Protein AF-A0A534PIS9-F1 (afdb_monomer)

Sequence (310 aa):
MPADLTETRSAALEFLHAKTVSADLPPTLAASVKKIASTLSSGERSALENAGPESHLADALAARISLDAATAEGVVLYGSKGMPTVDAAGVAALTQLADAAAARLQQEANAAIGKGQVEQLQMVTAASAALSRDLLAFKETADRLRGVGAAPRLGAGGLDPDVVLPGQQPRPRTPTQPGAPVVKAELRDFQGLEAKRSGGKTVFFLIVLALFIASLSYAFFFARPRSSELSPEAAGPNVVRIEVSGPQALITVKQAWADNPDVGRLVNLLRSNQIQSALVRLPTGGNVGILDVKTGKLVGRPRPPAAPAK

Nearest PDB structures (foldseek):
  8e0m-assembly4_L  TM=4.678E-01  e=1.994E-01  synthetic construct
  7eeb-assembly1_M  TM=7.014E-01  e=9.061E+00  Mus musculus
  3nvo-assembly1_A  TM=4.481E-01  e=2.628E+00  Salmonella enterica subsp. enterica serovar Typhimurium
  6h2d-assembly1_Q  TM=2.363E-01  e=1.151E+00  Aeromonas hydrophila subsp. hydrophila AL09-71

Foldseek 3Di:
DQDDLLLLLVQLLCCLPVVDGDPPDDPLLNVLSNVLSVPDDPLLSVCDVVVDSVALSSLLSSLLSSLSSLLVVLVVVVPDPDLDDQDPVVLVVSLVSLVVSLVRLVVQLVVCVVVVPVSSNVSSVVSNVSSVVSNVSSVVSSVVSVVSNPDDPDPDPPPDVPDDDPPDDPDDDDDDDPDDPPPDPVCPVVVVPPDPPDPVVVVVVVVVVVVVVVVVVCCVPPVDFDFDKDDCVQQDDFWDTWTDGDLEIETEGAPVCLVPPPLPSNLVVCVVVNHQKYWYAYPVRHTQAIQGSVVSDGPDGDDPPDDPDD

pLDDT: mean 71.68, std 16.22, range [37.44, 94.19]

Mean predicted aligned error: 21.15 Å

Solvent-accessible surface area (backbone atoms only — not comparable to full-atom values): 17973 Å² total; per-residue (Å²): 127,80,72,55,58,68,60,44,32,50,44,40,52,42,27,70,74,71,72,45,66,70,86,86,50,57,68,54,49,48,49,23,36,54,54,56,63,67,68,52,51,74,66,57,49,52,49,45,70,72,59,36,87,87,26,53,67,34,46,35,50,20,39,36,29,50,33,44,20,53,33,54,52,43,54,55,46,68,74,41,94,66,76,52,79,73,57,65,65,55,54,49,52,56,49,52,49,41,52,51,27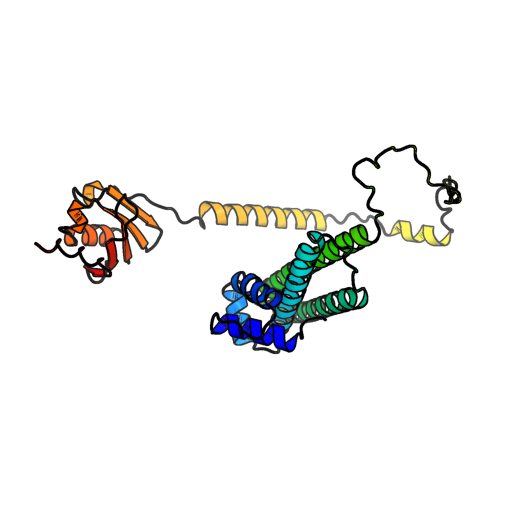,46,51,46,34,50,51,50,35,53,50,21,60,77,70,69,36,61,70,60,32,52,49,39,50,50,52,46,55,50,41,52,50,37,51,50,54,28,51,53,45,52,50,52,40,44,51,59,54,69,49,80,82,64,57,100,81,64,84,57,97,81,74,76,69,92,83,70,77,81,76,79,80,76,76,82,81,86,72,78,82,82,73,56,80,82,61,61,73,63,64,76,72,69,76,81,79,61,69,64,61,59,55,52,51,51,52,53,50,51,51,49,54,52,51,53,51,47,48,64,74,68,65,54,84,73,69,47,74,50,74,30,78,80,47,39,101,43,40,72,38,35,44,33,54,79,54,35,30,44,35,31,31,40,71,72,31,76,78,57,67,71,53,68,54,39,34,53,56,37,52,78,67,67,32,52,35,32,43,35,26,34,85,87,71,49,71,51,26,40,35,34,45,84,78,68,45,74,44,68,61,68,75,78,79,79,75,82,84,129

Radius of gyration: 31.14 Å; Cα contacts (8 Å, |Δi|>4): 312; chains: 1; bounding box: 59×107×56 Å

Structure (mmCIF, N/CA/C/O backbone):
data_AF-A0A534PIS9-F1
#
_entry.id   AF-A0A534PIS9-F1
#
loop_
_atom_site.group_PDB
_atom_site.id
_atom_site.type_symbol
_atom_site.label_atom_id
_atom_site.label_alt_id
_atom_site.label_comp_id
_atom_site.label_asym_id
_atom_site.label_entity_id
_atom_site.label_seq_id
_atom_site.pdbx_PDB_ins_code
_atom_site.Cartn_x
_atom_site.Cartn_y
_atom_site.Cartn_z
_atom_site.occupancy
_atom_site.B_iso_or_equiv
_atom_site.auth_seq_id
_atom_site.auth_comp_id
_atom_site.auth_asym_id
_atom_site.auth_atom_id
_atom_site.pdbx_PDB_model_num
ATOM 1 N N . MET A 1 1 ? 0.557 7.360 -19.437 1.00 39.12 1 MET A N 1
ATOM 2 C CA . MET A 1 1 ? -0.690 8.047 -19.037 1.00 39.12 1 MET A CA 1
ATOM 3 C C . MET A 1 1 ? -1.008 7.635 -17.613 1.00 39.12 1 MET A C 1
ATOM 5 O O . MET A 1 1 ? -0.756 6.474 -17.310 1.00 39.12 1 MET A O 1
ATOM 9 N N . PRO A 1 2 ? -1.481 8.540 -16.739 1.00 52.41 2 PRO A N 1
ATOM 10 C CA . PRO A 1 2 ? -1.947 8.133 -15.417 1.00 52.41 2 PRO A CA 1
ATOM 11 C C . PRO A 1 2 ? -3.071 7.106 -15.597 1.00 52.41 2 PRO A C 1
ATOM 13 O O . PRO A 1 2 ? -3.943 7.308 -16.441 1.00 52.41 2 PRO A O 1
ATOM 16 N N . ALA A 1 3 ? -3.007 5.994 -14.863 1.00 59.28 3 ALA A N 1
ATOM 17 C CA . ALA A 1 3 ? -4.094 5.023 -14.840 1.00 59.28 3 ALA A CA 1
ATOM 18 C C . ALA A 1 3 ? -5.387 5.735 -14.422 1.00 59.28 3 ALA A C 1
ATOM 20 O O . ALA A 1 3 ? -5.351 6.598 -13.537 1.00 59.28 3 ALA A O 1
ATOM 21 N N . ASP A 1 4 ? -6.508 5.397 -15.065 1.00 72.88 4 ASP A N 1
ATOM 22 C CA . ASP A 1 4 ? -7.804 5.923 -14.653 1.00 72.88 4 ASP A CA 1
ATOM 23 C C . ASP A 1 4 ? -8.029 5.534 -13.185 1.00 72.88 4 ASP A C 1
ATOM 25 O O . ASP A 1 4 ? -7.913 4.366 -12.794 1.00 72.88 4 ASP A O 1
ATOM 29 N N . LEU A 1 5 ? -8.299 6.539 -12.352 1.00 72.62 5 LEU A N 1
ATOM 30 C CA . LEU A 1 5 ? -8.592 6.355 -10.934 1.00 72.62 5 LEU A CA 1
ATOM 31 C C . LEU A 1 5 ? -9.756 5.393 -10.751 1.00 72.62 5 LEU A C 1
ATOM 33 O O . LEU A 1 5 ? -9.725 4.577 -9.836 1.00 72.62 5 LEU A O 1
ATOM 37 N N . THR A 1 6 ? -10.747 5.477 -11.634 1.00 78.81 6 THR A N 1
ATOM 38 C CA . THR A 1 6 ? -11.946 4.643 -11.606 1.00 78.81 6 THR A CA 1
ATOM 39 C C . THR A 1 6 ? -11.584 3.182 -11.844 1.00 78.81 6 THR A C 1
ATOM 41 O O . THR A 1 6 ? -11.973 2.319 -11.061 1.00 78.81 6 THR A O 1
ATOM 44 N N . GLU A 1 7 ? -10.760 2.917 -12.860 1.00 82.38 7 GLU A N 1
ATOM 45 C CA . GLU A 1 7 ? -10.285 1.576 -13.216 1.00 82.38 7 GLU A CA 1
ATOM 46 C C . GLU A 1 7 ? -9.369 0.987 -12.134 1.00 82.38 7 GLU A C 1
ATOM 48 O O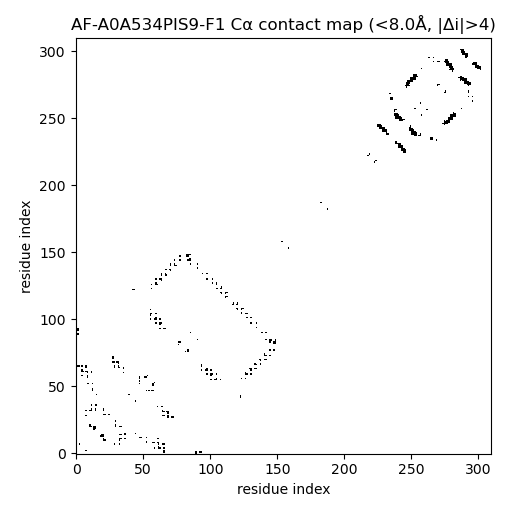 . GLU A 1 7 ? -9.501 -0.170 -11.729 1.00 82.38 7 GLU A O 1
ATOM 53 N N . THR A 1 8 ? -8.467 1.811 -11.596 1.00 84.06 8 THR A N 1
ATOM 54 C CA . THR A 1 8 ? -7.561 1.417 -10.509 1.00 84.06 8 THR A CA 1
ATOM 55 C C . THR A 1 8 ? -8.344 1.067 -9.250 1.00 84.06 8 THR A C 1
ATOM 57 O O . THR A 1 8 ? -8.048 0.086 -8.563 1.00 84.06 8 THR A O 1
ATOM 60 N N . ARG A 1 9 ? -9.377 1.859 -8.957 1.00 86.75 9 ARG A N 1
ATOM 61 C CA . ARG A 1 9 ? -10.261 1.648 -7.820 1.00 86.75 9 ARG A CA 1
ATOM 62 C C . ARG A 1 9 ? -11.081 0.373 -7.980 1.00 86.75 9 ARG A C 1
ATOM 64 O O . ARG A 1 9 ? -11.107 -0.440 -7.055 1.00 86.75 9 ARG A O 1
ATOM 71 N N . SER A 1 10 ? -11.709 0.166 -9.138 1.00 85.88 10 SER A N 1
ATOM 72 C CA . SER A 1 10 ? -12.487 -1.045 -9.406 1.00 85.88 10 SER A CA 1
ATOM 73 C C . SER A 1 10 ? -11.618 -2.295 -9.327 1.00 85.88 10 SER A C 1
ATOM 75 O O . SER A 1 10 ? -12.007 -3.256 -8.669 1.00 85.88 10 SER A O 1
ATOM 77 N N . ALA A 1 11 ? -10.407 -2.255 -9.889 1.00 86.62 11 ALA A N 1
ATOM 78 C CA . ALA A 1 11 ? -9.461 -3.365 -9.826 1.00 86.62 11 ALA A CA 1
ATOM 79 C C . ALA A 1 11 ? -9.029 -3.686 -8.386 1.00 86.62 11 ALA A C 1
ATOM 81 O O . ALA A 1 11 ? -8.906 -4.853 -8.009 1.00 86.62 11 ALA A O 1
ATOM 82 N N . ALA A 1 12 ? -8.812 -2.658 -7.560 1.00 87.62 12 ALA A N 1
ATOM 83 C CA . ALA A 1 12 ? -8.448 -2.834 -6.159 1.00 87.62 12 ALA A CA 1
ATOM 84 C C . ALA A 1 12 ? -9.569 -3.496 -5.349 1.00 87.62 12 ALA A C 1
ATOM 86 O O . ALA A 1 12 ? -9.308 -4.419 -4.577 1.00 87.62 12 ALA A O 1
ATOM 87 N N . LEU A 1 13 ? -10.812 -3.051 -5.541 1.00 87.38 13 LEU A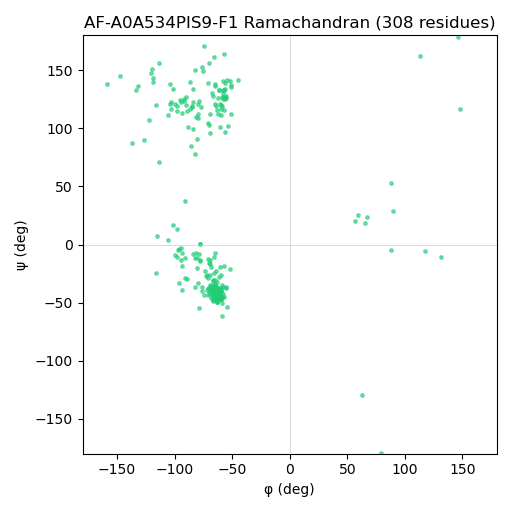 N 1
ATOM 88 C CA . LEU A 1 13 ? -11.975 -3.605 -4.849 1.00 87.38 13 LEU A CA 1
ATOM 89 C C . LEU A 1 13 ? -12.294 -5.023 -5.328 1.00 87.38 13 LEU A C 1
ATOM 91 O O . LEU A 1 13 ? -12.513 -5.909 -4.503 1.00 87.38 13 LEU A O 1
ATOM 95 N N . GLU A 1 14 ? -12.230 -5.274 -6.636 1.00 88.25 14 GLU A N 1
ATOM 96 C CA . GLU A 1 14 ? -12.370 -6.621 -7.193 1.00 88.25 14 GLU A CA 1
ATOM 97 C C . GLU A 1 14 ? -11.331 -7.572 -6.586 1.00 88.25 14 GLU A C 1
ATOM 99 O O . GLU A 1 14 ? -11.676 -8.657 -6.116 1.00 88.25 14 GLU A O 1
ATOM 104 N N . PHE A 1 15 ? -10.071 -7.140 -6.482 1.00 89.50 15 PHE A N 1
ATOM 105 C CA . PHE A 1 15 ? -9.031 -7.941 -5.846 1.00 89.50 15 PHE A CA 1
ATOM 106 C C . PHE A 1 15 ? -9.281 -8.166 -4.352 1.00 89.50 15 PHE A C 1
ATOM 108 O O . PHE A 1 15 ? -8.980 -9.241 -3.825 1.00 89.50 15 PHE A O 1
ATOM 115 N N . LEU A 1 16 ? -9.840 -7.191 -3.636 1.00 87.50 16 LEU A N 1
ATOM 116 C CA . LEU A 1 16 ? -10.195 -7.380 -2.232 1.00 87.50 16 LEU A CA 1
ATOM 117 C C . LEU A 1 16 ? -11.260 -8.467 -2.060 1.00 87.50 16 LEU A C 1
ATOM 119 O O . LEU A 1 16 ? -11.057 -9.340 -1.210 1.00 87.50 16 LEU A O 1
ATOM 123 N N . HIS A 1 17 ? -12.279 -8.490 -2.919 1.00 85.62 17 HIS A N 1
ATOM 124 C CA . HIS A 1 17 ? -13.373 -9.460 -2.868 1.00 85.62 17 HIS A CA 1
ATOM 125 C C . HIS A 1 17 ? -13.010 -10.836 -3.442 1.00 85.62 17 HIS A C 1
ATOM 127 O O . HIS A 1 17 ? -13.154 -11.853 -2.766 1.00 85.62 17 HIS A O 1
ATOM 133 N N . ALA A 1 18 ? -12.533 -10.882 -4.684 1.00 86.75 18 ALA A N 1
ATOM 134 C CA . ALA A 1 18 ? -12.358 -12.114 -5.450 1.00 86.75 18 ALA A CA 1
ATOM 135 C C . ALA A 1 18 ? -10.914 -12.636 -5.451 1.00 86.75 18 ALA A C 1
ATOM 137 O O . ALA A 1 18 ? -10.661 -13.749 -5.910 1.00 86.75 18 ALA A O 1
ATOM 138 N N . LYS A 1 19 ? -9.949 -11.857 -4.934 1.00 87.38 19 LYS A N 1
ATOM 139 C CA . LYS A 1 19 ? -8.500 -12.146 -5.021 1.00 87.38 19 LYS A CA 1
ATOM 140 C C . LYS A 1 19 ? -7.998 -12.306 -6.461 1.00 87.38 19 LYS A C 1
ATOM 142 O O . LYS A 1 19 ? -6.913 -12.844 -6.688 1.00 87.38 19 LYS A O 1
ATOM 147 N N . THR A 1 20 ? -8.753 -11.783 -7.420 1.00 85.12 20 THR A N 1
ATOM 148 C CA . THR A 1 20 ? -8.446 -11.761 -8.850 1.00 85.12 20 THR A CA 1
ATOM 149 C C . THR A 1 20 ? -8.216 -10.333 -9.324 1.00 85.12 20 THR A C 1
ATOM 151 O O . THR A 1 20 ? -8.640 -9.375 -8.688 1.00 85.12 20 THR A O 1
ATOM 154 N N . VAL A 1 21 ? -7.480 -10.193 -10.422 1.00 83.50 21 VAL A N 1
ATOM 155 C CA . VAL A 1 21 ? -7.269 -8.923 -11.123 1.00 83.50 21 VAL A CA 1
ATOM 156 C C . VAL A 1 21 ? -7.538 -9.205 -12.597 1.00 83.50 21 VAL A C 1
ATOM 158 O O . VAL A 1 21 ? -7.086 -10.251 -13.076 1.00 83.50 21 VAL A O 1
ATOM 161 N N . SER A 1 22 ? -8.261 -8.319 -13.289 1.00 82.38 22 SER A N 1
ATOM 162 C CA . SER A 1 22 ? -8.552 -8.477 -14.720 1.00 82.38 22 SER A CA 1
ATOM 163 C C . SER A 1 22 ? -7.277 -8.719 -15.537 1.00 82.38 22 SER A C 1
ATOM 165 O O . SER A 1 22 ? -6.231 -8.120 -15.276 1.00 82.38 22 SER A O 1
ATOM 167 N N . ALA A 1 23 ? -7.372 -9.604 -16.532 1.00 79.38 23 ALA A N 1
ATOM 168 C CA . ALA A 1 23 ? -6.277 -9.903 -17.453 1.00 79.38 23 ALA A CA 1
ATOM 169 C C . ALA A 1 23 ? -5.951 -8.725 -18.389 1.00 79.38 23 ALA A C 1
ATOM 171 O O . ALA A 1 23 ? -4.843 -8.667 -18.917 1.00 79.38 23 ALA A O 1
ATOM 172 N N . ASP A 1 24 ? -6.890 -7.790 -18.551 1.00 82.50 24 ASP A N 1
ATOM 173 C CA . ASP A 1 24 ? -6.744 -6.619 -19.419 1.00 82.50 24 ASP A CA 1
ATOM 174 C C . ASP A 1 24 ? -5.963 -5.473 -18.748 1.00 82.50 24 ASP A C 1
ATOM 176 O O . ASP A 1 24 ? -5.543 -4.529 -19.416 1.00 82.50 24 ASP A O 1
ATOM 180 N N . LEU A 1 25 ? -5.724 -5.555 -17.431 1.00 82.69 25 LEU A N 1
ATOM 181 C CA . LEU A 1 25 ? -4.962 -4.546 -16.696 1.00 82.69 25 LEU A CA 1
ATOM 182 C C . LEU A 1 25 ? -3.468 -4.599 -17.053 1.00 82.69 25 LEU A C 1
ATOM 184 O O . LEU A 1 25 ? -2.879 -5.686 -17.094 1.00 82.69 25 LEU A O 1
ATOM 188 N N . PRO A 1 26 ? -2.803 -3.436 -17.207 1.00 84.56 26 PRO A N 1
ATOM 189 C CA . PRO A 1 26 ? -1.358 -3.378 -17.379 1.00 84.56 26 PRO A CA 1
ATOM 190 C C . PRO A 1 26 ? -0.618 -4.179 -16.288 1.00 84.56 26 PRO A C 1
ATOM 192 O O . PRO A 1 26 ? -0.966 -4.064 -15.109 1.00 84.56 26 PRO A O 1
ATOM 195 N N . PRO A 1 27 ? 0.428 -4.962 -16.623 1.00 84.50 27 PRO A N 1
ATOM 196 C CA . PRO A 1 27 ? 1.090 -5.854 -15.665 1.00 84.50 27 PRO A CA 1
ATOM 197 C C . PRO A 1 27 ? 1.654 -5.148 -14.425 1.00 84.50 27 PRO A C 1
ATOM 199 O O . PRO A 1 27 ? 1.606 -5.697 -13.323 1.00 84.50 27 PRO A O 1
ATOM 202 N N . THR A 1 28 ? 2.176 -3.931 -14.597 1.00 84.56 28 THR A N 1
ATOM 203 C CA . THR A 1 28 ? 2.697 -3.073 -13.521 1.00 84.56 28 THR A CA 1
ATOM 204 C C . THR A 1 28 ? 1.580 -2.661 -12.572 1.00 84.56 28 THR A C 1
ATOM 206 O O . THR A 1 28 ? 1.696 -2.855 -11.363 1.00 84.56 28 THR A O 1
ATOM 209 N N . LEU A 1 29 ? 0.451 -2.211 -13.121 1.00 86.69 29 LEU A N 1
ATOM 210 C CA . LEU A 1 29 ? -0.738 -1.856 -12.356 1.00 86.69 29 LEU A CA 1
ATOM 211 C C . LEU A 1 29 ? -1.325 -3.069 -11.621 1.00 86.69 29 LEU A C 1
ATOM 213 O O . LEU A 1 29 ? -1.592 -2.993 -10.424 1.00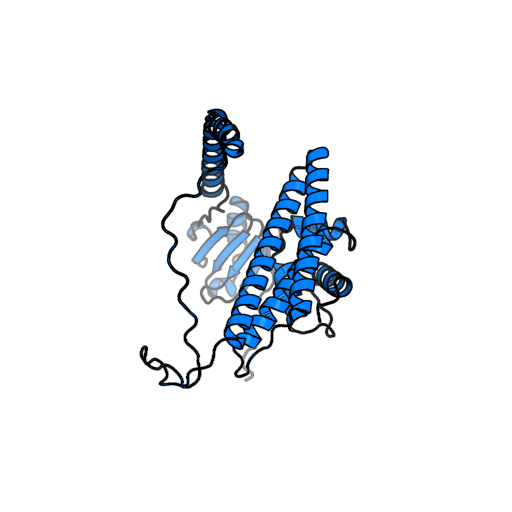 86.69 29 LEU A O 1
ATOM 217 N N . ALA A 1 30 ? -1.444 -4.219 -12.288 1.00 88.81 30 ALA A N 1
ATOM 218 C CA . ALA A 1 30 ? -1.933 -5.452 -11.676 1.00 88.81 30 ALA A CA 1
ATOM 219 C C . ALA A 1 30 ? -1.030 -5.942 -10.526 1.00 88.81 30 ALA A C 1
ATOM 221 O O . ALA A 1 30 ? -1.525 -6.433 -9.506 1.00 88.81 30 ALA A O 1
ATOM 222 N N . ALA A 1 31 ? 0.293 -5.804 -10.662 1.00 89.81 31 ALA A N 1
ATOM 223 C CA . ALA A 1 31 ? 1.241 -6.116 -9.595 1.00 89.81 31 ALA A CA 1
ATOM 224 C C . ALA A 1 31 ? 1.097 -5.154 -8.405 1.00 89.81 31 ALA A C 1
ATOM 226 O O . ALA A 1 31 ? 1.066 -5.608 -7.258 1.00 89.81 31 ALA A O 1
ATOM 227 N N . SER A 1 32 ? 0.942 -3.854 -8.665 1.00 90.44 32 SER A N 1
ATOM 228 C CA . SER A 1 32 ? 0.735 -2.833 -7.633 1.00 90.44 32 SER A CA 1
ATOM 229 C C . SER A 1 32 ? -0.596 -2.996 -6.900 1.00 90.44 32 SER A C 1
ATOM 231 O O . SER A 1 32 ? -0.616 -2.912 -5.672 1.00 90.44 32 SER A O 1
ATOM 233 N N . VAL A 1 33 ? -1.683 -3.341 -7.601 1.00 91.75 33 VAL A N 1
ATOM 234 C CA . VAL A 1 33 ? -2.973 -3.705 -6.984 1.00 91.75 33 VAL A CA 1
ATOM 235 C C . VAL A 1 33 ? -2.770 -4.834 -5.975 1.00 91.75 33 VAL A C 1
ATOM 237 O O . VAL A 1 33 ? -3.106 -4.684 -4.799 1.00 91.75 33 VAL A O 1
ATOM 240 N N . LYS A 1 34 ? -2.150 -5.944 -6.401 1.00 92.44 34 LYS A N 1
ATOM 241 C CA . LYS A 1 34 ? -1.889 -7.101 -5.529 1.00 92.44 34 LYS A CA 1
ATOM 242 C C . LYS A 1 34 ? -1.022 -6.715 -4.336 1.00 92.44 34 LYS A C 1
ATOM 244 O O . LYS A 1 34 ? -1.350 -7.061 -3.201 1.00 92.44 34 LYS A O 1
ATOM 249 N N . LYS A 1 35 ? 0.065 -5.981 -4.582 1.00 93.94 35 LYS A N 1
ATOM 250 C CA . LYS A 1 35 ? 1.003 -5.527 -3.554 1.00 93.94 35 LYS A CA 1
ATOM 251 C C . LYS A 1 35 ? 0.287 -4.678 -2.509 1.00 93.94 35 LYS A C 1
ATOM 253 O O . LYS A 1 35 ? 0.223 -5.085 -1.353 1.00 93.94 35 LYS A O 1
ATOM 258 N N . ILE A 1 36 ? -0.302 -3.551 -2.897 1.00 92.44 36 ILE A N 1
ATOM 259 C CA . ILE A 1 36 ? -0.886 -2.596 -1.952 1.00 92.44 36 ILE A CA 1
ATOM 260 C C . ILE A 1 36 ? -2.093 -3.203 -1.230 1.00 92.44 36 ILE A C 1
ATOM 262 O O . ILE A 1 36 ? -2.140 -3.169 0.002 1.00 92.44 36 ILE A O 1
ATOM 266 N N . ALA A 1 37 ? -3.019 -3.845 -1.947 1.00 89.75 37 ALA A N 1
ATOM 267 C CA . ALA A 1 37 ? -4.218 -4.415 -1.334 1.00 89.75 37 ALA A CA 1
ATOM 268 C C . ALA A 1 37 ? -3.907 -5.588 -0.380 1.00 89.75 37 ALA A C 1
ATOM 270 O O . ALA A 1 37 ? -4.594 -5.778 0.630 1.00 89.75 37 ALA A O 1
ATOM 271 N N . SER A 1 38 ? -2.841 -6.358 -0.641 1.00 87.50 38 SER A N 1
ATOM 272 C CA . SER A 1 38 ? -2.397 -7.422 0.273 1.00 87.50 38 SER A CA 1
ATOM 273 C C . SER A 1 38 ? -1.818 -6.892 1.590 1.00 87.50 38 SER A C 1
ATOM 275 O O . SER A 1 38 ? -1.931 -7.573 2.608 1.00 87.50 38 SER A O 1
ATOM 277 N N . THR A 1 39 ? -1.282 -5.665 1.607 1.00 88.56 39 THR A N 1
ATOM 278 C CA . THR A 1 39 ? -0.733 -5.032 2.823 1.00 88.56 39 THR A CA 1
ATOM 279 C C . THR A 1 39 ? -1.765 -4.345 3.711 1.00 88.56 39 THR A C 1
ATOM 281 O O . THR A 1 39 ? -1.427 -3.952 4.824 1.00 88.56 39 THR A O 1
ATOM 284 N N . LEU A 1 40 ? -3.016 -4.224 3.256 1.00 87.88 40 LEU A N 1
ATOM 285 C CA . LEU A 1 40 ? -4.088 -3.647 4.065 1.00 87.88 40 LEU A CA 1
ATOM 286 C C . LEU A 1 40 ? -4.388 -4.518 5.291 1.00 87.88 40 LEU A C 1
ATOM 288 O O . LEU A 1 40 ? -4.470 -5.747 5.198 1.00 87.88 40 LEU A O 1
ATOM 292 N N . SER A 1 41 ? -4.592 -3.870 6.432 1.00 86.75 41 SER A N 1
ATOM 293 C CA . SER A 1 41 ? -5.081 -4.500 7.656 1.00 86.75 41 SER A CA 1
ATOM 294 C C . SER A 1 41 ? -6.523 -4.999 7.491 1.00 86.75 41 SER A C 1
ATOM 296 O O . SER A 1 41 ? -7.258 -4.569 6.601 1.00 86.75 41 SER A O 1
ATOM 298 N N . SER A 1 42 ? -6.967 -5.912 8.362 1.00 84.94 42 SER A N 1
ATOM 299 C CA . SER A 1 42 ? -8.360 -6.389 8.358 1.00 84.94 42 SER A CA 1
ATOM 300 C C . SER A 1 42 ? -9.371 -5.256 8.570 1.00 84.94 42 SER A C 1
ATOM 302 O O . SER A 1 42 ? -10.440 -5.284 7.965 1.00 84.94 42 SER A O 1
ATOM 304 N N . GLY A 1 43 ? -9.017 -4.250 9.378 1.00 82.31 43 GLY A N 1
ATOM 305 C CA . GLY A 1 43 ? -9.841 -3.064 9.616 1.00 82.31 43 GLY A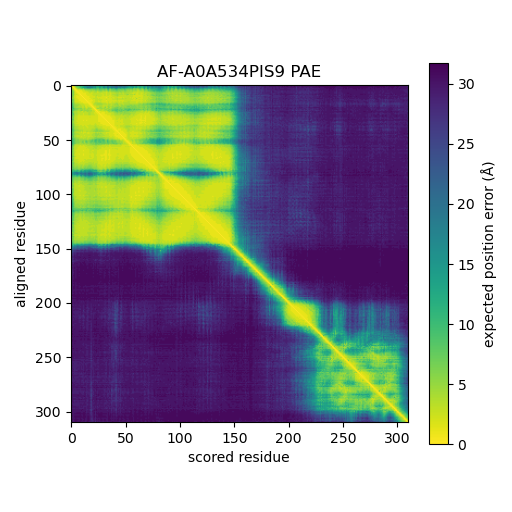 CA 1
ATOM 306 C C . GLY A 1 43 ? -10.000 -2.198 8.367 1.00 82.31 43 GLY A C 1
ATOM 307 O O . GLY A 1 43 ? -11.121 -1.862 8.005 1.00 82.31 43 GLY A O 1
ATOM 308 N N . GLU A 1 44 ? -8.906 -1.913 7.655 1.00 85.81 44 GLU A N 1
ATOM 309 C CA . GLU A 1 44 ? -8.952 -1.142 6.402 1.00 85.81 44 GLU A CA 1
ATOM 310 C C . GLU A 1 44 ? -9.746 -1.870 5.313 1.00 85.81 44 GLU A C 1
ATOM 312 O O . GLU A 1 44 ? -10.520 -1.244 4.594 1.00 85.81 44 GLU A O 1
ATOM 317 N N . ARG A 1 45 ? -9.601 -3.198 5.211 1.00 87.19 45 ARG A N 1
ATOM 318 C CA . ARG A 1 45 ? -10.379 -4.001 4.254 1.00 87.19 45 ARG A CA 1
ATOM 319 C C . ARG A 1 45 ? -11.872 -3.941 4.556 1.00 87.19 45 ARG A C 1
ATOM 321 O O . ARG A 1 45 ? -12.647 -3.617 3.668 1.00 87.19 45 ARG A O 1
ATOM 328 N N . SER A 1 46 ? -12.255 -4.178 5.810 1.00 85.12 46 SER A N 1
ATOM 329 C CA . SER A 1 46 ? -13.656 -4.089 6.236 1.00 85.12 46 SER A CA 1
ATOM 330 C C . SER A 1 46 ? -14.226 -2.684 6.011 1.00 85.12 46 SER A C 1
ATOM 332 O O . SER A 1 46 ? -15.354 -2.530 5.552 1.00 85.12 46 SER A O 1
ATOM 334 N N . ALA A 1 47 ? -13.445 -1.633 6.271 1.00 84.50 47 ALA A N 1
ATOM 335 C CA . ALA A 1 47 ? -13.877 -0.263 6.021 1.00 84.50 47 ALA A CA 1
ATOM 336 C C . ALA A 1 47 ? -14.104 0.027 4.530 1.00 84.50 47 ALA A C 1
ATOM 338 O O . ALA A 1 47 ? -15.090 0.674 4.19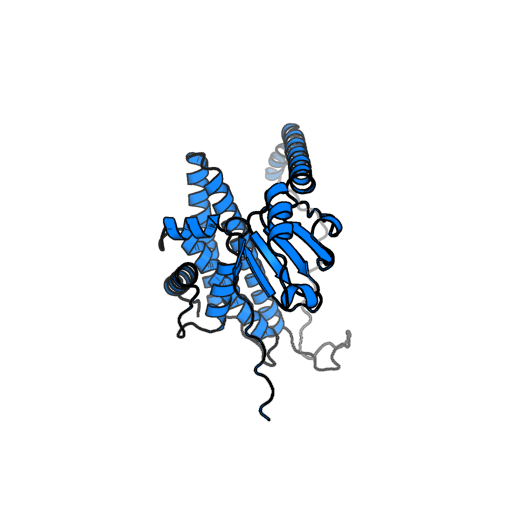1 1.00 84.50 47 ALA A O 1
ATOM 339 N N . LEU A 1 48 ? -13.243 -0.477 3.641 1.00 87.62 48 LEU A N 1
ATOM 340 C CA . LEU A 1 48 ? -13.412 -0.341 2.188 1.00 87.62 48 LEU A CA 1
ATOM 341 C C . LEU A 1 48 ? -14.634 -1.101 1.671 1.00 87.62 48 LEU A C 1
ATOM 343 O O . LEU A 1 48 ? -15.382 -0.569 0.856 1.00 87.62 48 LEU A O 1
ATOM 347 N N . GLU A 1 49 ? -14.857 -2.317 2.171 1.00 84.19 49 GLU A N 1
ATOM 348 C CA . GLU A 1 49 ? -16.018 -3.135 1.807 1.00 84.19 49 GLU A CA 1
ATOM 349 C C . GLU A 1 49 ? -17.335 -2.482 2.264 1.00 84.19 49 GLU A C 1
ATOM 351 O O . GLU A 1 49 ? -18.316 -2.492 1.524 1.00 84.19 49 GLU A O 1
ATOM 356 N N . ASN A 1 50 ? -17.349 -1.859 3.449 1.00 83.00 50 ASN A N 1
ATOM 357 C CA . ASN A 1 50 ? -18.544 -1.227 4.017 1.00 83.00 50 ASN A CA 1
ATOM 358 C C . ASN A 1 50 ? -18.818 0.186 3.478 1.00 83.00 50 ASN A C 1
ATOM 360 O O . ASN A 1 50 ? -19.976 0.571 3.334 1.00 83.00 50 ASN A O 1
ATOM 364 N N . ALA A 1 51 ? -17.777 0.982 3.219 1.00 79.81 51 ALA A N 1
ATOM 365 C CA . ALA A 1 51 ? -17.921 2.358 2.736 1.00 79.81 51 ALA A CA 1
ATOM 366 C C . ALA A 1 51 ? -18.189 2.428 1.223 1.00 79.81 51 ALA A C 1
ATOM 368 O O . ALA A 1 51 ? -18.714 3.428 0.732 1.00 79.81 51 ALA A O 1
ATOM 369 N N . GLY A 1 52 ? -17.855 1.362 0.493 1.00 74.75 52 GLY A N 1
ATOM 370 C CA . GLY A 1 52 ? -18.109 1.239 -0.933 1.00 74.75 52 GLY A CA 1
ATOM 371 C C . GLY A 1 52 ? -17.110 1.995 -1.822 1.00 74.75 52 GLY A C 1
ATOM 372 O O . GLY A 1 52 ? -16.167 2.641 -1.341 1.00 74.75 52 GLY A O 1
ATOM 373 N N . PRO A 1 53 ? -17.313 1.911 -3.151 1.00 75.56 53 PRO A N 1
ATOM 374 C CA . PRO A 1 53 ? -16.367 2.396 -4.148 1.00 75.56 53 PRO A CA 1
ATOM 375 C C . PRO A 1 53 ? -16.258 3.915 -4.223 1.00 75.56 53 PRO A C 1
ATOM 377 O O . PRO A 1 53 ? -15.286 4.397 -4.766 1.00 75.56 53 PRO A O 1
ATOM 380 N N . GLU A 1 54 ? -17.181 4.700 -3.678 1.00 79.44 54 GLU A N 1
ATOM 381 C CA . GLU A 1 54 ? -17.077 6.171 -3.729 1.00 79.44 54 GLU A CA 1
ATOM 382 C C . GLU A 1 54 ? -16.493 6.779 -2.443 1.00 79.44 54 GLU A C 1
ATOM 384 O O . GLU A 1 54 ? -16.571 7.985 -2.221 1.00 79.44 54 GLU A O 1
ATOM 389 N N . SER A 1 55 ? -15.912 5.952 -1.566 1.00 86.00 55 SER A N 1
ATOM 390 C CA . SER A 1 55 ? -15.319 6.419 -0.310 1.00 86.00 55 SER A CA 1
ATOM 391 C C . SER A 1 55 ? -13.969 7.118 -0.516 1.00 86.00 55 SER A C 1
ATOM 393 O O . SER A 1 55 ? -13.179 6.742 -1.387 1.00 86.00 55 SER A O 1
ATOM 395 N N . HIS A 1 56 ? -13.638 8.092 0.344 1.00 88.50 56 HIS A N 1
ATOM 396 C CA . HIS A 1 56 ? -12.331 8.761 0.268 1.00 88.50 56 HIS A CA 1
ATOM 397 C C . HIS A 1 56 ? -11.177 7.798 0.592 1.00 88.50 56 HIS A C 1
ATOM 399 O O . HIS A 1 56 ? -10.052 7.990 0.130 1.00 88.50 56 HIS A O 1
ATOM 405 N N . LEU A 1 57 ? -11.453 6.727 1.345 1.00 87.88 57 LEU A N 1
ATOM 406 C CA . LEU A 1 57 ? -10.493 5.651 1.572 1.00 87.88 57 LEU A CA 1
ATOM 407 C C . LEU A 1 57 ? -10.200 4.865 0.285 1.00 87.88 57 LEU A C 1
ATOM 409 O O . LEU A 1 57 ? -9.047 4.508 0.038 1.00 87.88 57 LEU A O 1
ATOM 413 N N . ALA A 1 58 ? -11.216 4.623 -0.551 1.00 88.81 58 ALA A N 1
ATOM 414 C CA . ALA A 1 58 ? -11.044 3.976 -1.849 1.00 88.81 58 ALA A CA 1
ATOM 415 C C . ALA A 1 58 ? -10.286 4.881 -2.836 1.00 88.81 58 ALA A C 1
ATOM 417 O O . ALA A 1 58 ? -9.426 4.393 -3.571 1.00 88.81 58 ALA A O 1
ATOM 418 N N . ASP A 1 59 ? -10.517 6.197 -2.793 1.00 89.12 59 ASP A N 1
ATOM 419 C CA . ASP A 1 59 ? -9.718 7.183 -3.536 1.00 89.12 59 ASP A CA 1
ATOM 420 C C . ASP A 1 59 ? -8.246 7.168 -3.124 1.00 89.12 59 ASP A C 1
ATOM 422 O O . ASP A 1 59 ? -7.352 7.138 -3.972 1.00 89.12 59 ASP A O 1
ATOM 426 N N . ALA A 1 60 ? -7.983 7.161 -1.817 1.00 91.69 60 ALA A N 1
ATOM 427 C CA . ALA A 1 60 ? -6.627 7.088 -1.294 1.00 91.69 60 ALA A CA 1
ATOM 428 C C . ALA A 1 60 ? -5.939 5.770 -1.666 1.00 91.69 60 ALA A C 1
ATOM 430 O O . ALA A 1 60 ? -4.752 5.766 -1.995 1.00 91.69 60 ALA A O 1
ATOM 431 N N . LEU A 1 61 ? -6.670 4.653 -1.657 1.00 92.56 61 LEU A N 1
ATOM 432 C CA . LEU A 1 61 ? -6.154 3.363 -2.106 1.00 92.56 61 LEU A CA 1
ATOM 433 C C . LEU A 1 61 ? -5.790 3.387 -3.596 1.00 92.56 61 LEU A C 1
ATOM 435 O O . LEU A 1 61 ? -4.689 2.969 -3.955 1.00 92.56 61 LEU A O 1
ATOM 439 N N . ALA A 1 62 ? -6.678 3.904 -4.447 1.00 91.44 62 ALA A N 1
ATOM 440 C CA . ALA A 1 62 ? -6.422 4.029 -5.878 1.00 91.44 62 ALA A CA 1
ATOM 441 C C . ALA A 1 62 ? -5.199 4.922 -6.146 1.00 91.44 62 ALA A C 1
ATOM 443 O O . ALA A 1 62 ? -4.316 4.547 -6.913 1.00 91.44 62 ALA A O 1
ATOM 444 N N . ALA A 1 63 ? -5.080 6.045 -5.431 1.00 91.88 63 ALA A N 1
ATOM 445 C CA . ALA A 1 63 ? -3.925 6.931 -5.521 1.00 91.88 63 ALA A CA 1
ATOM 446 C C . ALA A 1 63 ? -2.605 6.239 -5.171 1.00 91.88 63 ALA A C 1
ATOM 448 O O . ALA A 1 63 ? -1.621 6.375 -5.899 1.00 91.88 63 ALA A O 1
ATOM 449 N N . ARG A 1 64 ? -2.587 5.454 -4.091 1.00 94.19 64 ARG A N 1
ATOM 450 C CA . ARG A 1 64 ? -1.409 4.677 -3.685 1.00 94.19 64 ARG A CA 1
ATOM 451 C C . ARG A 1 64 ? -1.004 3.652 -4.736 1.00 94.19 64 ARG A C 1
ATOM 453 O O . ARG A 1 64 ? 0.180 3.521 -5.030 1.00 94.19 64 ARG A O 1
ATOM 460 N N . ILE A 1 65 ? -1.974 2.956 -5.325 1.00 93.50 65 ILE A N 1
ATOM 461 C CA . ILE A 1 65 ? -1.717 1.972 -6.382 1.00 93.50 65 ILE A CA 1
ATOM 462 C C . ILE A 1 65 ? -1.139 2.653 -7.626 1.00 93.50 65 ILE A C 1
ATOM 464 O O . ILE A 1 65 ? -0.139 2.177 -8.157 1.00 93.50 65 ILE A O 1
ATOM 468 N N . SER A 1 66 ? -1.704 3.786 -8.053 1.00 90.94 66 SER A N 1
ATOM 469 C CA . SER A 1 66 ? -1.199 4.545 -9.203 1.00 90.94 66 SER A CA 1
ATOM 470 C C . SER A 1 66 ? 0.225 5.070 -8.981 1.00 90.94 66 SER A C 1
ATOM 472 O O . SER A 1 66 ? 1.055 5.000 -9.887 1.00 90.94 66 SER A O 1
ATOM 474 N N . LEU A 1 67 ? 0.537 5.556 -7.773 1.00 91.19 67 LEU A N 1
ATOM 475 C CA . LEU A 1 67 ? 1.886 5.999 -7.405 1.00 91.19 67 LEU A CA 1
ATOM 476 C C . LEU A 1 67 ? 2.887 4.838 -7.368 1.00 91.19 67 LEU A C 1
ATOM 478 O O . LEU A 1 67 ? 4.005 4.980 -7.867 1.00 91.19 67 LEU A O 1
ATOM 482 N N . ASP A 1 68 ? 2.500 3.690 -6.806 1.00 93.38 68 ASP A N 1
ATOM 483 C CA . ASP A 1 68 ? 3.353 2.500 -6.754 1.00 93.38 68 ASP A CA 1
ATOM 484 C C . ASP A 1 68 ? 3.619 1.938 -8.156 1.00 93.38 68 ASP A C 1
ATOM 486 O O . ASP A 1 68 ? 4.768 1.637 -8.477 1.00 93.38 68 ASP A O 1
ATOM 490 N N . ALA A 1 69 ? 2.598 1.883 -9.018 1.00 89.06 69 ALA A N 1
ATOM 491 C CA . ALA A 1 69 ? 2.736 1.433 -10.401 1.00 89.06 69 ALA A CA 1
ATOM 492 C C . ALA A 1 69 ? 3.697 2.337 -11.189 1.00 89.06 69 ALA A C 1
ATOM 494 O O . ALA A 1 69 ? 4.638 1.848 -11.816 1.00 89.06 69 ALA A O 1
ATOM 495 N N . ALA A 1 70 ? 3.532 3.659 -11.077 1.00 87.50 70 ALA A N 1
ATOM 496 C CA . ALA A 1 70 ? 4.424 4.629 -11.710 1.00 87.50 70 ALA A CA 1
ATOM 497 C C . ALA A 1 70 ? 5.857 4.562 -11.149 1.00 87.50 70 ALA A C 1
ATOM 499 O O . ALA A 1 70 ? 6.833 4.713 -11.885 1.00 87.50 70 ALA A O 1
ATOM 500 N N . THR A 1 71 ? 6.004 4.294 -9.849 1.00 88.56 71 THR A N 1
ATOM 501 C CA . THR A 1 71 ? 7.312 4.093 -9.209 1.00 88.56 71 THR A CA 1
ATOM 502 C C . THR A 1 71 ? 7.988 2.825 -9.727 1.00 88.56 71 THR A C 1
ATOM 504 O O . THR A 1 71 ? 9.168 2.858 -10.076 1.00 88.56 71 THR A O 1
ATOM 507 N N . ALA A 1 72 ? 7.252 1.716 -9.831 1.00 86.69 72 ALA A N 1
ATOM 508 C CA . ALA A 1 72 ? 7.764 0.455 -10.355 1.00 86.69 72 ALA A CA 1
ATOM 509 C C . ALA A 1 72 ? 8.216 0.590 -11.817 1.00 86.69 72 ALA A C 1
ATOM 511 O O . ALA A 1 72 ? 9.309 0.142 -12.167 1.00 86.69 72 ALA A O 1
ATOM 512 N N . GLU A 1 73 ? 7.428 1.270 -12.652 1.00 83.75 73 GLU A N 1
ATOM 513 C CA . GLU A 1 73 ? 7.816 1.609 -14.025 1.00 83.75 73 GLU A CA 1
ATOM 514 C C . GLU A 1 73 ? 9.081 2.468 -14.061 1.00 83.75 73 GLU A C 1
ATOM 516 O O . GLU A 1 73 ? 10.011 2.182 -14.818 1.00 83.75 73 GLU A O 1
ATOM 521 N N . GLY A 1 74 ? 9.167 3.474 -13.188 1.00 79.25 74 GLY A N 1
ATOM 522 C CA . GLY A 1 74 ? 10.348 4.318 -13.064 1.00 79.25 74 GLY A CA 1
ATOM 523 C C . GLY A 1 74 ? 11.618 3.541 -12.702 1.00 79.25 74 GLY A C 1
ATOM 524 O O . GLY A 1 74 ? 12.677 3.782 -13.283 1.00 79.25 74 GLY A O 1
ATOM 525 N N . VAL A 1 75 ? 11.522 2.559 -11.801 1.00 82.38 75 VAL A N 1
ATOM 526 C CA . VAL A 1 75 ? 12.646 1.677 -11.439 1.00 82.38 75 VAL A CA 1
ATOM 527 C C . VAL A 1 75 ? 13.097 0.827 -12.630 1.00 82.38 75 VAL A C 1
ATOM 529 O O . VAL A 1 75 ? 14.299 0.692 -12.867 1.00 82.38 75 VAL A O 1
ATOM 532 N N . VAL A 1 76 ? 12.159 0.290 -13.416 1.00 80.75 76 VAL A N 1
ATOM 533 C CA . VAL A 1 76 ? 12.482 -0.471 -14.636 1.00 80.75 76 VAL A CA 1
ATOM 534 C C . VAL A 1 76 ? 13.180 0.423 -15.665 1.00 80.75 76 VAL A C 1
ATOM 536 O O . VAL A 1 76 ? 14.195 0.028 -16.241 1.00 80.75 76 VAL A O 1
ATOM 539 N N . LEU A 1 77 ? 12.690 1.651 -15.855 1.00 77.56 77 LEU A N 1
ATOM 540 C CA . LEU A 1 77 ? 13.286 2.627 -16.769 1.00 77.56 77 LEU A CA 1
ATOM 541 C C . LEU A 1 77 ? 14.697 3.042 -16.342 1.00 77.56 77 LEU A C 1
ATOM 543 O O . LEU A 1 77 ? 15.572 3.168 -17.201 1.00 77.56 77 LEU A O 1
ATOM 547 N N . TYR A 1 78 ? 14.946 3.187 -15.039 1.00 71.25 78 TYR A N 1
ATOM 548 C CA . TYR A 1 78 ? 16.273 3.488 -14.497 1.00 71.25 78 TYR A CA 1
ATOM 549 C C . TYR A 1 78 ? 17.309 2.406 -14.849 1.00 71.25 78 TYR A C 1
ATOM 551 O O . TYR A 1 78 ? 18.461 2.720 -15.142 1.00 71.25 78 TYR A O 1
ATOM 559 N N . GLY A 1 79 ? 16.903 1.132 -14.860 1.00 69.19 79 GLY A N 1
ATOM 560 C CA . GLY A 1 79 ? 17.759 0.004 -15.247 1.00 69.19 79 GLY A CA 1
ATOM 561 C C . GLY A 1 79 ? 17.939 -0.178 -16.761 1.00 69.19 79 GLY A C 1
ATOM 562 O O . GLY A 1 79 ? 18.742 -1.009 -17.189 1.00 69.19 79 GLY A O 1
ATOM 563 N N . SER A 1 80 ? 17.203 0.572 -17.585 1.00 71.56 80 SER A N 1
ATOM 564 C CA . SER A 1 80 ? 17.250 0.453 -19.044 1.00 71.56 80 SER A CA 1
ATOM 565 C C . SER A 1 80 ? 18.434 1.228 -19.650 1.00 71.56 80 SER A C 1
ATOM 567 O O . SER A 1 80 ? 18.892 2.240 -19.120 1.00 71.56 80 SER A O 1
ATOM 569 N N . LYS A 1 81 ? 18.971 0.762 -20.789 1.00 62.25 81 LYS A N 1
ATOM 570 C CA . LYS A 1 81 ? 20.138 1.396 -21.442 1.00 62.25 81 LYS A CA 1
ATOM 571 C C . LYS A 1 81 ? 19.837 2.777 -22.052 1.00 62.25 81 LYS A C 1
ATOM 573 O O . LYS A 1 81 ? 20.790 3.507 -22.327 1.00 62.25 81 LYS A O 1
ATOM 578 N N . GLY A 1 82 ? 18.563 3.128 -22.250 1.00 63.31 82 GLY A N 1
ATOM 579 C CA . GLY A 1 82 ? 18.135 4.407 -22.829 1.00 63.31 82 GLY A CA 1
ATOM 580 C C . GLY A 1 82 ? 18.274 5.597 -21.872 1.00 63.31 82 GLY A C 1
ATOM 581 O O . GLY A 1 82 ? 18.550 5.422 -20.688 1.00 63.31 82 GLY A O 1
ATOM 582 N N . MET A 1 83 ? 18.088 6.815 -22.393 1.00 64.50 83 MET A N 1
ATOM 583 C CA . MET A 1 83 ? 17.857 8.015 -21.577 1.00 64.50 83 MET A CA 1
ATOM 584 C C . MET A 1 83 ? 16.348 8.141 -21.341 1.00 64.50 83 MET A C 1
ATOM 586 O O . MET A 1 83 ? 15.635 8.551 -22.259 1.00 64.50 83 MET A O 1
ATOM 590 N N . PRO A 1 84 ? 15.829 7.751 -20.164 1.00 69.31 84 PRO A N 1
ATOM 591 C CA . PRO A 1 84 ? 14.414 7.909 -19.879 1.00 69.31 84 PRO A CA 1
ATOM 592 C C . PRO A 1 84 ? 14.071 9.399 -19.795 1.00 69.31 84 PRO A C 1
ATOM 594 O O . PRO A 1 84 ? 14.698 10.157 -19.056 1.00 69.31 84 PRO A O 1
ATOM 597 N N . THR A 1 85 ? 13.063 9.822 -20.551 1.00 69.94 85 THR A N 1
ATOM 598 C CA . THR A 1 85 ? 12.493 11.166 -20.442 1.00 69.94 85 THR A CA 1
ATOM 599 C C . THR A 1 85 ? 11.368 11.152 -19.420 1.00 69.94 85 THR A C 1
ATOM 601 O O . THR A 1 85 ? 10.440 10.351 -19.529 1.00 69.94 85 THR A O 1
ATOM 604 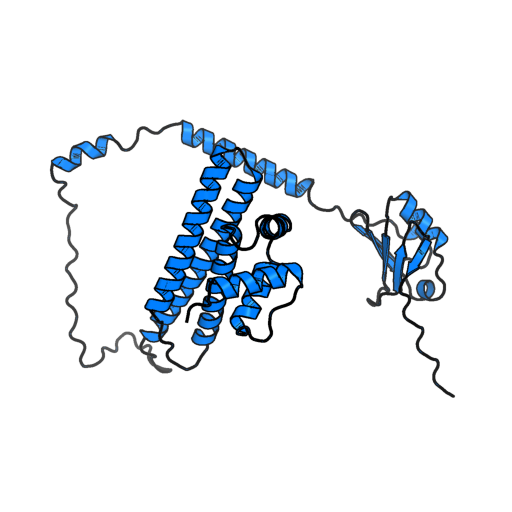N N . VAL A 1 86 ? 11.430 12.050 -18.440 1.00 77.94 86 VAL A N 1
ATOM 605 C CA . VAL A 1 86 ? 10.360 12.205 -17.450 1.00 77.94 86 VAL A CA 1
ATOM 606 C C . VAL A 1 86 ? 9.291 13.136 -18.006 1.00 77.94 86 VAL A C 1
ATOM 608 O O . VAL A 1 86 ? 9.562 14.307 -18.265 1.00 77.94 86 VAL A O 1
ATOM 611 N N . ASP A 1 87 ? 8.069 12.627 -18.148 1.00 78.38 87 ASP A N 1
ATOM 612 C CA . ASP A 1 87 ? 6.902 13.446 -18.466 1.00 78.38 87 ASP A CA 1
ATOM 613 C C . ASP A 1 87 ? 6.520 14.312 -17.254 1.00 78.38 87 ASP A C 1
ATOM 615 O O . ASP A 1 87 ? 5.964 13.836 -16.260 1.00 78.38 87 ASP A O 1
ATOM 619 N N . ALA A 1 88 ? 6.838 15.606 -17.328 1.00 78.50 88 ALA A N 1
ATOM 620 C CA . ALA A 1 88 ? 6.538 16.560 -16.267 1.00 78.50 88 ALA A CA 1
ATOM 621 C C . ALA A 1 88 ? 5.027 16.719 -16.027 1.00 78.50 88 ALA A C 1
ATOM 623 O O . ALA A 1 88 ? 4.625 16.919 -14.879 1.00 78.50 88 ALA A O 1
ATOM 624 N N . ALA A 1 89 ? 4.200 16.591 -17.071 1.00 77.62 89 ALA A N 1
ATOM 625 C CA . ALA A 1 89 ? 2.749 16.683 -16.948 1.00 77.62 89 ALA A CA 1
ATOM 626 C C . ALA A 1 89 ? 2.184 15.451 -16.229 1.00 77.62 89 ALA A C 1
ATOM 628 O O . ALA A 1 89 ? 1.383 15.595 -15.308 1.00 77.62 89 ALA A O 1
ATOM 629 N N . GLY A 1 90 ? 2.667 14.252 -16.568 1.00 79.69 90 GLY A N 1
ATOM 630 C CA . GLY A 1 90 ? 2.319 13.012 -15.871 1.00 79.69 90 GLY A CA 1
ATOM 631 C C . GLY A 1 90 ? 2.711 13.020 -14.389 1.00 79.69 90 GLY A C 1
ATOM 632 O O . GLY A 1 90 ? 1.907 12.646 -13.535 1.00 79.69 90 GLY A O 1
ATOM 633 N N . VAL A 1 91 ? 3.910 13.517 -14.056 1.00 83.44 91 VAL A N 1
ATOM 634 C CA . VAL A 1 91 ? 4.345 13.661 -12.652 1.00 83.44 91 VAL A CA 1
ATOM 635 C C . VAL A 1 91 ? 3.481 14.669 -11.892 1.00 83.44 91 VAL A C 1
ATOM 637 O O . VAL A 1 91 ? 3.105 14.414 -10.744 1.00 83.44 91 VAL A O 1
ATOM 640 N N . ALA A 1 92 ? 3.141 15.798 -12.519 1.00 82.50 92 ALA A N 1
ATOM 641 C CA . ALA A 1 92 ? 2.249 16.789 -11.927 1.00 82.50 92 ALA A CA 1
ATOM 642 C C . ALA A 1 92 ? 0.840 16.218 -11.700 1.00 82.50 92 ALA A C 1
ATOM 644 O O . ALA A 1 92 ? 0.297 16.389 -10.612 1.00 82.50 92 ALA A O 1
ATOM 645 N N . ALA A 1 93 ? 0.289 15.482 -12.668 1.00 83.50 93 ALA A N 1
ATOM 646 C CA . ALA A 1 93 ? -1.029 14.859 -12.565 1.00 83.50 93 ALA A CA 1
ATOM 647 C C . ALA A 1 93 ? -1.101 13.830 -11.424 1.00 83.50 93 ALA A C 1
ATOM 649 O O . ALA A 1 93 ? -2.027 13.871 -10.618 1.00 83.50 93 ALA A O 1
ATOM 650 N N . LEU A 1 94 ? -0.100 12.950 -11.297 1.00 84.94 94 LEU A N 1
ATOM 651 C CA . LEU A 1 94 ? -0.036 11.976 -10.197 1.00 84.94 94 LEU A CA 1
ATOM 652 C C . LEU A 1 94 ? 0.162 12.645 -8.829 1.00 84.94 94 LEU A C 1
ATOM 654 O O . LEU A 1 94 ? -0.400 12.193 -7.833 1.00 84.94 94 LEU A O 1
ATOM 658 N N . THR A 1 95 ? 0.915 13.747 -8.778 1.00 87.38 95 THR A N 1
ATOM 659 C CA . THR A 1 95 ? 1.075 14.536 -7.547 1.00 87.38 95 THR A CA 1
ATOM 660 C C . THR A 1 95 ? -0.245 15.199 -7.148 1.00 87.38 95 THR A C 1
ATOM 662 O O . THR A 1 95 ? -0.671 15.048 -6.009 1.00 87.38 95 THR A O 1
ATOM 665 N N . GLN A 1 96 ? -0.934 15.854 -8.088 1.00 88.94 96 GLN A N 1
ATOM 666 C CA . GLN A 1 96 ? -2.240 16.482 -7.851 1.00 88.94 96 GLN A CA 1
ATOM 667 C C . GLN A 1 96 ? -3.294 15.474 -7.397 1.00 88.94 96 GLN A C 1
ATOM 669 O O . GLN A 1 96 ? -4.090 15.763 -6.509 1.00 88.94 96 GLN A O 1
ATOM 674 N N . LEU A 1 97 ? -3.285 14.283 -7.989 1.00 88.06 97 LEU A N 1
ATOM 675 C CA . LEU A 1 97 ? -4.160 13.183 -7.611 1.00 88.06 97 LEU A CA 1
ATOM 676 C C . LEU A 1 97 ? -3.941 12.780 -6.148 1.00 88.06 97 LEU A C 1
ATOM 678 O O . LEU A 1 97 ? -4.899 12.641 -5.386 1.00 88.06 97 LEU A O 1
ATOM 682 N N . ALA A 1 98 ? -2.684 12.622 -5.742 1.00 90.25 98 ALA A N 1
ATOM 683 C CA . ALA A 1 98 ? -2.342 12.256 -4.377 1.00 90.25 98 ALA A CA 1
ATOM 684 C C . ALA A 1 98 ? -2.639 13.390 -3.378 1.00 90.25 98 ALA A C 1
ATOM 686 O O . ALA A 1 98 ? -3.160 13.124 -2.296 1.00 90.25 98 ALA A O 1
ATOM 687 N N . ASP A 1 99 ? -2.404 14.648 -3.757 1.00 90.38 99 ASP A N 1
ATOM 688 C CA . ASP A 1 99 ? -2.766 15.819 -2.950 1.00 90.38 99 ASP A CA 1
ATOM 689 C C . ASP A 1 99 ? -4.293 15.925 -2.771 1.00 90.38 99 ASP A C 1
ATOM 691 O O . ASP A 1 99 ? -4.779 16.201 -1.672 1.00 90.38 99 ASP A O 1
ATOM 695 N N . ALA A 1 100 ? -5.074 15.640 -3.821 1.00 90.31 100 ALA A N 1
ATOM 696 C CA . ALA A 1 100 ? -6.534 15.613 -3.755 1.00 90.31 100 ALA A CA 1
ATOM 697 C C . ALA A 1 100 ? -7.048 14.493 -2.834 1.00 90.31 100 ALA A C 1
ATOM 699 O O . ALA A 1 100 ? -7.941 14.729 -2.017 1.00 90.31 100 ALA A O 1
ATOM 700 N N . ALA A 1 101 ? -6.463 13.294 -2.913 1.00 90.62 101 ALA A N 1
ATOM 701 C CA . ALA A 1 101 ? -6.786 12.194 -2.006 1.00 90.62 101 ALA A CA 1
ATOM 702 C C . ALA A 1 101 ? -6.417 12.528 -0.549 1.00 90.62 101 ALA A C 1
ATOM 704 O O . ALA A 1 101 ? -7.214 12.295 0.360 1.00 90.62 101 ALA A O 1
ATOM 705 N N . ALA A 1 102 ? -5.258 13.153 -0.316 1.00 91.75 102 ALA A N 1
ATOM 706 C CA . ALA A 1 102 ? -4.846 13.607 1.010 1.00 91.75 102 ALA A CA 1
ATOM 707 C C . ALA A 1 102 ? -5.805 14.667 1.581 1.00 91.75 102 ALA A C 1
ATOM 709 O O . ALA A 1 102 ? -6.177 14.598 2.752 1.00 91.75 102 ALA A O 1
ATOM 710 N N . ALA A 1 103 ? -6.267 15.612 0.756 1.00 92.19 103 ALA A N 1
ATOM 711 C CA . ALA A 1 103 ? -7.256 16.607 1.166 1.00 92.19 103 ALA A CA 1
ATOM 712 C C . ALA A 1 103 ? -8.598 15.963 1.563 1.00 92.19 103 ALA A C 1
ATOM 714 O O . ALA A 1 103 ? -9.194 16.351 2.569 1.00 92.19 103 ALA A O 1
ATOM 715 N N . ARG A 1 104 ? -9.055 14.949 0.818 1.00 89.88 104 ARG A N 1
ATOM 716 C CA . ARG A 1 104 ? -10.275 14.185 1.134 1.00 89.88 104 ARG A CA 1
ATOM 717 C C . ARG A 1 104 ? -10.145 13.377 2.427 1.00 89.88 104 ARG A C 1
ATOM 719 O O . ARG A 1 104 ? -11.065 13.390 3.247 1.00 89.88 104 ARG A O 1
ATOM 726 N N . LEU A 1 105 ? -8.991 12.749 2.662 1.00 91.94 105 LEU A N 1
ATOM 727 C CA . LEU A 1 105 ? -8.691 12.090 3.937 1.00 91.94 105 LEU A CA 1
ATOM 728 C C . LEU A 1 105 ? -8.645 13.097 5.094 1.00 91.94 105 LEU A C 1
ATOM 730 O O . LEU A 1 105 ? -9.172 12.824 6.167 1.00 91.94 105 LEU A O 1
ATOM 734 N N . GLN A 1 106 ? -8.093 14.295 4.890 1.00 91.88 106 GLN A N 1
ATOM 735 C CA . GLN A 1 106 ? -8.094 15.333 5.924 1.00 91.88 106 GLN A CA 1
ATOM 736 C C . GLN A 1 106 ? -9.516 15.787 6.290 1.00 91.88 106 GLN A C 1
ATOM 738 O O . GLN A 1 106 ? -9.800 16.044 7.462 1.00 91.88 106 GLN A O 1
ATOM 743 N N . GLN A 1 107 ? -10.427 15.864 5.315 1.00 90.88 107 GLN A N 1
ATOM 744 C CA . GLN A 1 107 ? -11.842 16.144 5.578 1.00 90.88 107 GLN A CA 1
ATOM 745 C C . GLN A 1 107 ? -12.486 15.040 6.429 1.00 90.88 107 GLN A C 1
ATOM 747 O O . GLN A 1 107 ? -13.192 15.353 7.390 1.00 90.88 107 GLN A O 1
ATOM 752 N N . GLU A 1 108 ? -12.196 13.766 6.145 1.00 87.69 108 GLU A N 1
ATOM 753 C CA . GLU A 1 108 ? -12.664 12.647 6.975 1.00 87.69 108 GLU A CA 1
ATOM 754 C C . GLU A 1 108 ? -12.063 12.670 8.378 1.00 87.69 108 GLU A C 1
ATOM 756 O O . GLU A 1 108 ? -12.784 12.448 9.349 1.00 87.69 108 GLU A O 1
ATOM 761 N N . ALA A 1 109 ? -10.775 12.994 8.512 1.00 89.62 109 ALA A N 1
ATOM 762 C CA . ALA A 1 109 ? -10.127 13.132 9.811 1.00 89.62 109 ALA A CA 1
ATOM 763 C C . ALA A 1 109 ? -10.816 14.215 10.652 1.00 89.62 109 ALA A C 1
ATOM 765 O O . ALA A 1 109 ? -11.158 13.976 11.809 1.00 89.62 109 ALA A O 1
ATOM 766 N N . ASN A 1 110 ? -11.093 15.382 10.062 1.00 90.62 110 ASN A N 1
ATOM 767 C CA . ASN A 1 110 ? -11.804 16.469 10.736 1.00 90.62 110 ASN A CA 1
ATOM 768 C C . ASN A 1 110 ? -13.232 16.057 11.139 1.00 90.62 110 ASN A C 1
ATOM 770 O O . ASN A 1 110 ? -13.679 16.374 12.243 1.00 90.62 110 ASN A O 1
ATOM 774 N N . ALA A 1 111 ? -13.936 15.315 10.279 1.00 87.81 111 ALA A N 1
ATOM 775 C CA . ALA A 1 111 ? -15.265 14.792 10.584 1.00 87.81 111 ALA A CA 1
ATOM 776 C C . ALA A 1 111 ? -15.237 13.753 11.721 1.00 87.81 111 ALA A C 1
ATOM 778 O O . ALA A 1 111 ? -16.087 13.796 12.611 1.00 87.81 111 ALA A O 1
ATOM 779 N N . ALA A 1 112 ? -14.248 12.856 11.727 1.00 87.12 112 ALA A N 1
ATOM 780 C CA . ALA A 1 112 ? -14.055 11.855 12.773 1.00 87.12 112 ALA A CA 1
ATOM 781 C C . ALA A 1 112 ? -13.692 12.500 14.120 1.00 87.12 112 ALA A C 1
ATOM 783 O O . ALA A 1 112 ? -14.222 12.086 15.151 1.00 87.12 112 ALA A O 1
ATOM 784 N N . ILE A 1 113 ? -12.865 13.557 14.116 1.00 89.69 113 ILE A N 1
ATOM 785 C CA . ILE A 1 113 ? -12.574 14.380 15.304 1.00 89.69 113 ILE A CA 1
ATOM 786 C C . ILE A 1 113 ? -13.869 14.977 15.859 1.00 89.69 113 ILE A C 1
ATOM 788 O O . ILE A 1 113 ? -14.151 14.823 17.045 1.00 89.69 113 ILE A O 1
ATOM 792 N N . GLY A 1 114 ? -14.683 15.605 15.004 1.00 88.69 114 GLY A N 1
ATOM 793 C CA . GLY A 1 114 ? -15.952 16.214 15.415 1.00 88.69 114 GLY A CA 1
ATOM 794 C C . GLY A 1 114 ? -16.960 15.216 15.998 1.00 88.69 114 GLY A C 1
ATOM 795 O O . GLY A 1 114 ? -17.774 15.590 16.838 1.00 88.69 114 GLY A O 1
ATOM 796 N N . LYS A 1 115 ? -16.889 13.944 15.587 1.00 90.12 115 LYS A N 1
ATOM 797 C CA . LYS A 1 115 ? -17.759 12.852 16.057 1.00 90.12 115 LYS A CA 1
ATOM 798 C C . LYS A 1 115 ? -17.151 12.004 17.182 1.00 90.12 115 LYS A C 1
ATOM 800 O O . LYS A 1 115 ? -17.817 11.095 17.668 1.00 90.12 115 LYS A O 1
ATOM 805 N N . GLY A 1 116 ? -15.899 12.250 17.579 1.00 86.69 116 GLY A N 1
ATOM 806 C CA . GLY A 1 116 ? -15.189 11.432 18.571 1.00 86.69 116 GLY A CA 1
ATOM 807 C C . GLY A 1 116 ? -14.869 10.000 18.113 1.00 86.69 116 GLY A C 1
ATOM 808 O O . GLY A 1 116 ? -14.702 9.110 18.944 1.00 86.69 116 GLY A O 1
ATOM 809 N N . GLN A 1 117 ? -14.790 9.748 16.803 1.00 88.38 117 GLN A N 1
ATOM 810 C CA . GLN A 1 117 ? -14.575 8.414 16.230 1.00 88.38 117 GLN A CA 1
ATOM 811 C C . GLN A 1 117 ? -13.079 8.080 16.146 1.00 88.38 117 GLN A C 1
ATOM 813 O O . GLN A 1 117 ? -12.431 8.276 15.118 1.00 88.38 117 GLN A O 1
ATOM 818 N N . VAL A 1 118 ? -12.520 7.567 17.245 1.00 87.88 118 VAL A N 1
ATOM 819 C CA . VAL A 1 118 ? -11.074 7.301 17.374 1.00 87.88 118 VAL A CA 1
ATOM 820 C C . VAL A 1 118 ? -10.577 6.241 16.384 1.00 87.88 118 VAL A C 1
ATOM 822 O O . VAL A 1 118 ? -9.504 6.407 15.812 1.00 87.88 118 VAL A O 1
ATOM 825 N N . GLU A 1 119 ? -11.351 5.185 16.130 1.00 85.50 119 GLU A N 1
ATOM 826 C CA . GLU A 1 119 ? -10.972 4.118 15.189 1.00 85.50 119 GLU A CA 1
ATOM 827 C C . GLU A 1 119 ? -10.893 4.627 13.745 1.00 85.50 119 GLU A C 1
ATOM 829 O O . GLU A 1 119 ? -9.915 4.372 13.040 1.00 85.50 119 GLU A O 1
ATOM 834 N N . GLN A 1 120 ? -11.878 5.425 13.322 1.00 84.50 120 GLN A N 1
ATOM 835 C CA . GLN A 1 120 ? -11.870 6.044 11.998 1.00 84.50 120 GLN A CA 1
ATOM 836 C C . GLN A 1 120 ? -10.707 7.030 11.859 1.00 84.50 120 GLN A C 1
ATOM 838 O O . GLN A 1 120 ? -10.044 7.062 10.827 1.00 84.50 120 GLN A O 1
ATOM 843 N N . LEU A 1 121 ? -10.401 7.788 12.912 1.00 88.12 121 LEU A N 1
ATOM 844 C CA . LEU A 1 121 ? -9.270 8.711 12.933 1.00 88.12 121 LEU A CA 1
ATOM 845 C C . LEU A 1 121 ? -7.929 7.971 12.813 1.00 88.12 121 LEU A C 1
ATOM 847 O O . LEU A 1 121 ? -7.070 8.381 12.030 1.00 88.12 121 LEU A O 1
ATOM 851 N N . GLN A 1 122 ? -7.753 6.859 13.532 1.00 89.75 122 GLN A N 1
ATOM 852 C CA . GLN A 1 122 ? -6.562 6.012 13.413 1.00 89.75 122 GLN A CA 1
ATOM 853 C C . GLN A 1 122 ? -6.406 5.456 11.996 1.00 89.75 122 GLN A C 1
ATOM 855 O O . GLN A 1 122 ? -5.315 5.528 11.430 1.00 89.75 122 GLN A O 1
ATOM 860 N N . MET A 1 123 ? -7.496 4.969 11.401 1.00 88.94 123 MET A N 1
ATOM 861 C CA . MET A 1 123 ? -7.496 4.446 10.036 1.00 88.94 123 MET A CA 1
ATOM 862 C C . MET A 1 123 ? -7.147 5.527 9.006 1.00 88.94 123 MET A C 1
ATOM 864 O O . MET A 1 123 ? -6.254 5.329 8.187 1.00 88.94 123 MET A O 1
ATOM 868 N N . VAL A 1 124 ? -7.795 6.692 9.070 1.00 89.44 124 VAL A N 1
ATOM 869 C CA . VAL A 1 124 ? -7.531 7.813 8.154 1.00 89.44 124 VAL A CA 1
ATOM 870 C C . VAL A 1 124 ? -6.094 8.318 8.310 1.00 89.44 124 VAL A C 1
ATOM 872 O O . VAL A 1 124 ? -5.426 8.616 7.324 1.00 89.44 124 VAL A O 1
ATOM 875 N N . THR A 1 125 ? -5.568 8.344 9.537 1.00 89.38 125 THR A N 1
ATOM 876 C CA . THR A 1 125 ? -4.169 8.718 9.801 1.00 89.38 125 THR A CA 1
ATOM 877 C C . THR A 1 125 ? -3.196 7.708 9.194 1.00 89.38 125 THR A C 1
ATOM 879 O O . THR A 1 125 ? -2.205 8.104 8.577 1.00 89.38 125 THR A O 1
ATOM 882 N N . ALA A 1 126 ? -3.481 6.409 9.321 1.00 89.44 126 ALA A N 1
ATOM 883 C CA . ALA A 1 126 ? -2.681 5.353 8.707 1.00 89.44 126 ALA A CA 1
ATOM 884 C C . ALA A 1 126 ? -2.710 5.444 7.172 1.00 89.44 126 ALA A C 1
ATOM 886 O O . ALA A 1 126 ? -1.651 5.404 6.539 1.00 89.44 126 ALA A O 1
ATOM 887 N N . ALA A 1 127 ? -3.890 5.657 6.582 1.00 89.19 127 ALA A N 1
ATOM 888 C CA . ALA A 1 127 ? -4.060 5.837 5.143 1.00 89.19 127 ALA A CA 1
ATOM 889 C C . ALA A 1 127 ? -3.290 7.067 4.624 1.00 89.19 127 ALA A C 1
ATOM 891 O O . ALA A 1 127 ? -2.540 6.954 3.653 1.00 89.19 127 ALA A O 1
ATOM 892 N N . SER A 1 128 ? -3.389 8.210 5.313 1.00 91.50 128 SER A N 1
ATOM 893 C CA . SER A 1 128 ? -2.653 9.441 4.986 1.00 91.50 128 SER A CA 1
ATOM 894 C C . SER A 1 128 ? -1.137 9.269 5.090 1.00 91.50 128 SER A C 1
ATOM 896 O O . SER A 1 128 ? -0.391 9.745 4.231 1.00 91.50 128 SER A O 1
ATOM 898 N N . ALA A 1 129 ? -0.656 8.566 6.119 1.00 91.94 129 ALA A N 1
ATOM 899 C CA . ALA A 1 129 ? 0.766 8.276 6.283 1.00 91.94 129 ALA A CA 1
ATOM 900 C C . ALA A 1 129 ? 1.295 7.337 5.187 1.00 91.94 129 ALA A C 1
ATOM 902 O O . ALA A 1 129 ? 2.417 7.511 4.704 1.00 91.94 129 ALA A O 1
ATOM 903 N N . ALA A 1 130 ? 0.500 6.346 4.778 1.00 91.56 130 ALA A N 1
ATOM 904 C CA . ALA A 1 130 ? 0.864 5.444 3.694 1.00 91.56 130 ALA A CA 1
ATOM 905 C C . ALA A 1 130 ? 0.891 6.170 2.339 1.00 91.56 130 ALA A C 1
ATOM 907 O O . ALA A 1 130 ? 1.889 6.081 1.630 1.00 91.56 130 ALA A O 1
ATOM 908 N N . LEU A 1 131 ? -0.130 6.980 2.039 1.00 92.62 131 LEU A N 1
ATOM 909 C CA . LEU A 1 131 ? -0.178 7.818 0.837 1.00 92.62 131 LEU A CA 1
ATOM 910 C C . LEU A 1 131 ? 1.011 8.785 0.759 1.00 92.62 131 LEU A C 1
ATOM 912 O O . LEU A 1 131 ? 1.638 8.915 -0.289 1.00 92.62 131 LEU A O 1
ATOM 916 N N . SER A 1 132 ? 1.368 9.414 1.882 1.00 93.69 132 SER A N 1
ATOM 917 C CA . SER A 1 132 ? 2.514 10.331 1.950 1.00 93.69 132 SER A CA 1
ATOM 918 C C . SER A 1 132 ? 3.834 9.624 1.637 1.00 93.69 132 SER A C 1
ATOM 920 O O . SER A 1 132 ? 4.689 10.173 0.945 1.00 93.69 132 SER A O 1
ATOM 922 N N . ARG A 1 133 ? 4.005 8.389 2.123 1.00 93.56 133 ARG A N 1
ATOM 923 C CA . ARG A 1 133 ? 5.192 7.569 1.849 1.00 93.56 133 ARG A CA 1
ATOM 924 C C . ARG A 1 133 ? 5.296 7.203 0.372 1.00 93.56 133 ARG A C 1
ATOM 926 O O . ARG A 1 133 ? 6.371 7.348 -0.204 1.00 93.56 133 ARG A O 1
ATOM 933 N N . ASP A 1 134 ? 4.189 6.765 -0.219 1.00 92.62 134 ASP A N 1
ATOM 934 C CA . ASP A 1 134 ? 4.137 6.361 -1.625 1.00 92.62 134 ASP A CA 1
ATOM 935 C C . ASP A 1 134 ? 4.392 7.577 -2.543 1.00 92.62 134 ASP A C 1
ATOM 937 O O . ASP A 1 134 ? 5.150 7.486 -3.509 1.00 92.62 134 ASP A O 1
ATOM 941 N N . LEU A 1 135 ? 3.873 8.758 -2.182 1.00 92.50 135 LEU A N 1
ATOM 942 C CA . LEU A 1 135 ? 4.130 10.020 -2.887 1.00 92.50 135 LEU A CA 1
ATOM 943 C C . LEU A 1 135 ? 5.604 10.438 -2.818 1.00 92.50 135 LEU A C 1
ATOM 945 O O . LEU A 1 135 ? 6.165 10.874 -3.825 1.00 92.50 135 LEU A O 1
ATOM 949 N N . LEU A 1 136 ? 6.245 10.316 -1.652 1.00 93.06 136 LEU A N 1
ATOM 950 C CA . LEU A 1 136 ? 7.669 10.630 -1.500 1.00 93.06 136 LEU A CA 1
ATOM 951 C C . LEU A 1 136 ? 8.543 9.688 -2.334 1.00 93.06 136 LEU A C 1
ATOM 953 O O . LEU A 1 136 ? 9.422 10.162 -3.051 1.00 93.06 136 LEU A O 1
ATOM 957 N N . ALA A 1 137 ? 8.265 8.381 -2.296 1.00 90.12 137 ALA A N 1
ATOM 958 C CA . ALA A 1 137 ? 8.981 7.388 -3.097 1.00 90.12 137 ALA A CA 1
ATOM 959 C C . ALA A 1 137 ? 8.835 7.650 -4.608 1.00 90.12 137 ALA A C 1
ATOM 961 O O . ALA A 1 137 ? 9.810 7.562 -5.363 1.00 90.12 137 ALA A O 1
ATOM 962 N N . PHE A 1 138 ? 7.634 8.038 -5.042 1.00 91.06 138 PHE A N 1
ATOM 963 C CA . PHE A 1 138 ? 7.374 8.438 -6.419 1.00 91.06 138 PHE A CA 1
ATOM 964 C C . PHE A 1 138 ? 8.172 9.687 -6.821 1.00 91.06 138 PHE A C 1
ATOM 966 O O . PHE A 1 138 ? 8.863 9.668 -7.842 1.00 91.06 138 PHE A O 1
ATOM 973 N N . LYS A 1 139 ? 8.132 10.757 -6.011 1.00 90.12 139 LYS A N 1
ATOM 974 C CA . LYS A 1 139 ? 8.875 12.001 -6.286 1.00 90.12 139 LYS A CA 1
ATOM 975 C C . LYS A 1 139 ? 10.380 11.758 -6.352 1.00 90.12 139 LYS A C 1
ATOM 977 O O . LYS A 1 139 ? 11.022 12.207 -7.295 1.00 90.12 139 LYS A O 1
ATOM 982 N N . GLU A 1 140 ? 10.921 10.984 -5.414 1.00 89.44 140 GLU A N 1
ATOM 983 C CA . GLU A 1 140 ? 12.334 10.610 -5.413 1.00 89.44 140 GLU A CA 1
ATOM 984 C C . GLU A 1 140 ? 12.721 9.851 -6.692 1.00 89.44 140 GLU A C 1
ATOM 986 O O . GLU A 1 140 ? 13.743 10.146 -7.313 1.00 89.44 140 GLU A O 1
ATOM 991 N N . THR A 1 141 ? 11.892 8.900 -7.128 1.00 85.25 141 THR A N 1
ATOM 992 C CA . THR A 1 141 ? 12.133 8.135 -8.360 1.00 85.25 141 THR A CA 1
ATOM 993 C C . THR A 1 141 ? 12.072 9.035 -9.596 1.00 85.25 141 THR A C 1
ATOM 995 O O . THR A 1 141 ? 12.942 8.947 -10.465 1.00 85.25 141 THR A O 1
ATOM 998 N N . ALA A 1 142 ? 11.101 9.949 -9.658 1.00 84.75 142 ALA A N 1
ATOM 999 C CA . ALA A 1 142 ? 10.992 10.926 -10.736 1.00 84.75 142 ALA A CA 1
ATOM 1000 C C . ALA A 1 142 ? 12.214 11.861 -10.791 1.00 84.75 142 ALA A C 1
ATOM 1002 O O . ALA A 1 142 ? 12.751 12.105 -11.872 1.00 84.75 142 ALA A O 1
ATOM 1003 N N . ASP A 1 143 ? 12.698 12.341 -9.643 1.00 85.25 143 ASP A N 1
ATOM 1004 C CA . ASP A 1 143 ? 13.882 13.203 -9.567 1.00 85.25 143 ASP A CA 1
ATOM 1005 C C . ASP A 1 143 ? 15.165 12.461 -9.954 1.00 85.25 143 ASP A C 1
ATOM 1007 O O . ASP A 1 143 ? 15.984 12.998 -10.704 1.00 85.25 143 ASP A O 1
ATOM 1011 N N . ARG A 1 144 ? 15.315 11.196 -9.540 1.00 81.94 144 ARG A N 1
ATOM 1012 C CA . ARG A 1 144 ? 16.423 10.337 -9.986 1.00 81.94 144 ARG A CA 1
ATOM 1013 C C . ARG A 1 144 ? 16.423 10.169 -11.506 1.00 81.94 144 ARG A C 1
ATOM 1015 O O . ARG A 1 144 ? 17.471 10.312 -12.130 1.00 81.94 144 ARG A O 1
ATOM 1022 N N . LEU A 1 145 ? 15.265 9.919 -12.119 1.00 78.62 145 LEU A N 1
ATOM 1023 C CA . LEU A 1 145 ? 15.148 9.785 -13.576 1.00 78.62 145 LEU A CA 1
ATOM 1024 C C . LEU A 1 145 ? 15.448 11.098 -14.312 1.00 78.62 145 LEU A C 1
ATOM 1026 O O . LEU A 1 145 ? 16.141 11.072 -15.329 1.00 78.62 145 LEU A O 1
ATOM 1030 N N . ARG A 1 146 ? 15.014 12.250 -13.778 1.00 76.88 146 ARG A N 1
ATOM 1031 C CA . ARG A 1 146 ? 15.412 13.569 -14.309 1.00 76.88 146 ARG A CA 1
ATOM 1032 C C . ARG A 1 146 ? 16.924 13.765 -14.236 1.00 76.88 146 ARG A C 1
ATOM 1034 O O . ARG A 1 146 ? 17.517 14.228 -15.206 1.00 76.88 146 ARG A O 1
ATOM 1041 N N . GLY A 1 147 ? 17.548 13.379 -13.122 1.00 68.94 147 GLY A N 1
ATOM 1042 C CA . GLY A 1 147 ? 18.999 13.430 -12.942 1.00 68.94 147 GLY A CA 1
ATOM 1043 C C . GLY A 1 147 ? 19.761 12.562 -13.949 1.00 68.94 147 GLY A C 1
ATOM 1044 O O . GLY A 1 147 ? 20.781 12.995 -14.475 1.00 68.94 147 GLY A O 1
ATOM 1045 N N . VAL A 1 148 ? 19.238 11.379 -14.288 1.00 63.31 148 VAL A N 1
ATOM 1046 C CA . VAL A 1 148 ? 19.820 10.487 -15.311 1.00 63.31 148 VAL A CA 1
ATOM 1047 C C . VAL A 1 148 ? 19.655 11.040 -16.730 1.00 63.31 148 VAL A C 1
ATOM 1049 O O . VAL A 1 148 ? 20.565 10.895 -17.542 1.00 63.31 148 VAL A O 1
ATOM 1052 N N . GLY A 1 149 ? 18.525 11.683 -17.035 1.00 56.06 149 GLY A N 1
ATOM 1053 C CA . GLY A 1 149 ? 18.303 12.346 -18.325 1.00 56.06 149 GLY A CA 1
ATOM 1054 C C . GLY A 1 149 ? 19.112 13.638 -18.504 1.00 56.06 149 GLY A C 1
ATOM 1055 O O . GLY A 1 149 ? 19.419 14.010 -19.633 1.00 56.06 149 GLY A O 1
ATOM 1056 N N . ALA A 1 150 ? 19.477 14.311 -17.408 1.00 52.31 150 ALA A N 1
ATOM 1057 C CA . ALA A 1 150 ? 20.237 15.564 -17.419 1.00 52.31 150 ALA A CA 1
ATOM 1058 C C . ALA A 1 150 ? 21.763 15.381 -17.298 1.00 52.31 150 ALA A C 1
ATOM 1060 O O . ALA A 1 150 ? 22.510 16.302 -17.628 1.00 52.31 150 ALA A O 1
ATOM 1061 N N . ALA A 1 151 ? 22.244 14.226 -16.826 1.00 48.75 151 ALA A N 1
ATOM 1062 C CA . ALA A 1 151 ? 23.671 13.962 -16.663 1.00 48.75 151 ALA A CA 1
ATOM 1063 C C . ALA A 1 151 ? 24.312 13.480 -17.983 1.00 48.75 151 ALA A C 1
ATOM 1065 O O . ALA A 1 151 ? 23.911 12.437 -18.512 1.00 48.75 151 ALA A O 1
ATOM 1066 N N . PRO A 1 152 ? 25.347 14.168 -18.512 1.00 48.94 152 PRO A N 1
ATOM 1067 C CA . PRO A 1 152 ? 26.160 13.633 -19.597 1.00 48.94 152 PRO A CA 1
ATOM 1068 C C . PRO A 1 152 ? 26.806 12.324 -19.131 1.00 48.94 152 PRO A C 1
ATOM 1070 O O . PRO A 1 152 ? 27.546 12.309 -18.145 1.00 48.94 152 PRO A O 1
ATOM 1073 N N . ARG A 1 153 ? 26.528 11.209 -19.816 1.00 53.97 153 ARG A N 1
ATOM 1074 C CA . ARG A 1 153 ? 27.212 9.940 -19.541 1.00 53.97 153 ARG A CA 1
ATOM 1075 C C . ARG A 1 153 ? 28.665 10.070 -19.985 1.00 53.97 153 ARG A C 1
ATOM 1077 O O . ARG A 1 153 ? 28.984 9.881 -21.154 1.00 53.97 153 ARG A O 1
ATOM 1084 N N . LEU A 1 154 ? 29.539 10.399 -19.043 1.00 50.97 154 LEU A N 1
ATOM 1085 C CA . LEU A 1 154 ? 30.974 10.249 -19.220 1.00 50.97 154 LEU A CA 1
ATOM 1086 C C . LEU A 1 154 ? 31.241 8.747 -19.397 1.00 50.97 154 LEU A C 1
ATOM 1088 O O . LEU A 1 154 ? 30.911 7.941 -18.525 1.00 50.97 154 LEU A O 1
ATOM 1092 N N . GLY A 1 155 ? 31.737 8.360 -20.576 1.00 48.31 155 GLY A N 1
ATOM 1093 C CA . GLY A 1 155 ? 32.120 6.978 -20.869 1.00 48.31 155 GLY A CA 1
ATOM 1094 C C . GLY A 1 155 ? 33.162 6.466 -19.872 1.00 48.31 155 GLY A C 1
ATOM 1095 O O . GLY A 1 155 ? 33.784 7.253 -19.158 1.00 48.31 155 GLY A O 1
ATOM 1096 N N . ALA A 1 156 ? 33.347 5.144 -19.809 1.00 44.75 156 ALA A N 1
ATOM 1097 C CA . ALA A 1 156 ? 34.338 4.513 -18.938 1.00 44.75 156 ALA A CA 1
ATOM 1098 C C . ALA A 1 156 ? 35.731 5.131 -19.184 1.00 44.75 156 ALA A C 1
ATOM 1100 O O . ALA A 1 156 ? 36.366 4.845 -20.195 1.00 44.75 156 ALA A O 1
ATOM 1101 N N . GLY A 1 157 ? 36.152 6.029 -18.287 1.00 51.28 157 GLY A N 1
ATOM 1102 C CA . GLY A 1 157 ? 37.368 6.843 -18.411 1.00 51.28 157 GLY A CA 1
ATOM 1103 C C . GLY A 1 157 ? 37.192 8.348 -18.149 1.00 51.28 157 GLY A C 1
ATOM 1104 O O . GLY A 1 157 ? 38.187 9.044 -18.007 1.00 51.28 157 GLY A O 1
ATOM 1105 N N . GLY A 1 158 ? 35.969 8.876 -18.052 1.00 45.72 158 GLY A N 1
ATOM 1106 C CA . GLY A 1 158 ? 35.729 10.325 -17.960 1.00 45.72 158 GLY A CA 1
ATOM 1107 C C . GLY A 1 158 ? 35.670 10.926 -16.552 1.00 45.72 158 GLY A C 1
ATOM 1108 O O . GLY A 1 158 ? 34.855 11.809 -16.325 1.00 45.72 158 GLY A O 1
ATOM 1109 N N . LEU A 1 159 ? 36.484 10.472 -15.600 1.00 49.66 159 LEU A N 1
ATOM 1110 C CA . LEU A 1 159 ? 36.675 11.189 -14.331 1.00 49.66 159 LEU A CA 1
ATOM 1111 C C . LEU A 1 159 ? 38.109 11.709 -14.259 1.00 49.66 159 LEU A C 1
ATOM 1113 O O . LEU A 1 159 ? 38.919 11.204 -13.489 1.00 49.66 159 LEU A O 1
ATOM 1117 N N . ASP A 1 160 ? 38.403 12.716 -15.077 1.00 49.56 160 ASP A N 1
ATOM 1118 C CA . ASP A 1 160 ? 39.533 13.607 -14.833 1.00 49.56 160 ASP A CA 1
ATOM 1119 C C . ASP A 1 160 ? 38.961 14.946 -14.326 1.00 49.56 160 ASP A C 1
ATOM 1121 O O . ASP A 1 160 ? 38.238 15.615 -15.075 1.00 49.56 160 ASP A O 1
ATOM 1125 N N . PRO A 1 161 ? 39.175 15.308 -13.044 1.00 53.31 161 PRO A N 1
ATOM 1126 C CA . PRO A 1 161 ? 38.591 16.501 -12.430 1.00 53.31 161 PRO A CA 1
ATOM 1127 C C . PRO A 1 161 ? 39.077 17.827 -13.039 1.00 53.31 161 PRO A C 1
ATOM 1129 O O . PRO A 1 161 ? 38.493 18.862 -12.721 1.00 53.31 161 PRO A O 1
ATOM 1132 N N . ASP A 1 162 ? 40.071 17.803 -13.934 1.00 51.50 162 ASP A N 1
ATOM 1133 C CA . ASP A 1 162 ? 40.642 19.003 -14.557 1.00 51.50 162 ASP A CA 1
ATOM 1134 C C . ASP A 1 162 ? 40.236 19.213 -16.032 1.00 51.50 162 ASP A C 1
ATOM 1136 O O . ASP A 1 162 ? 40.666 20.177 -16.674 1.00 51.50 162 ASP A O 1
ATOM 1140 N N . VAL A 1 163 ? 39.361 18.372 -16.598 1.00 51.97 163 VAL A N 1
ATOM 1141 C CA . VAL A 1 163 ? 38.912 18.534 -17.994 1.00 51.97 163 VAL A CA 1
ATOM 1142 C C . VAL A 1 163 ? 37.763 19.543 -18.094 1.00 51.97 163 VAL A C 1
ATOM 1144 O O . VAL A 1 163 ? 36.589 19.228 -17.896 1.00 51.97 163 VAL A O 1
ATOM 1147 N N . VAL A 1 164 ? 38.097 20.776 -18.479 1.00 51.50 164 VAL A N 1
ATOM 1148 C CA . VAL A 1 164 ? 37.130 21.778 -18.954 1.00 51.50 164 VAL A CA 1
ATOM 1149 C C . VAL A 1 164 ? 36.884 21.561 -20.451 1.00 51.50 164 VAL A C 1
ATOM 1151 O O . VAL A 1 164 ? 37.799 21.675 -21.265 1.00 51.50 164 VAL A O 1
ATOM 1154 N N . LEU A 1 165 ? 35.640 21.253 -20.829 1.00 53.69 165 LEU A N 1
ATOM 1155 C CA . LEU A 1 165 ? 35.238 21.089 -22.232 1.00 53.69 165 LEU A CA 1
ATOM 1156 C C . LEU A 1 165 ? 35.360 22.421 -23.007 1.00 53.69 165 LEU A C 1
ATOM 1158 O O . LEU A 1 165 ? 34.899 23.456 -22.509 1.00 53.69 165 LEU A O 1
ATOM 1162 N N . PRO A 1 166 ? 35.906 22.425 -24.241 1.00 48.81 166 PRO A N 1
ATOM 1163 C CA . PRO A 1 166 ? 35.989 23.633 -25.058 1.00 48.81 166 PRO A CA 1
ATOM 1164 C C . PRO A 1 166 ? 34.582 24.137 -25.409 1.00 48.81 166 PRO A C 1
ATOM 1166 O O . PRO A 1 166 ? 33.808 23.426 -26.046 1.00 48.81 166 PRO A O 1
ATOM 1169 N N . GLY A 1 167 ? 34.246 25.363 -24.996 1.00 56.28 167 GLY A N 1
ATOM 1170 C CA . GLY A 1 167 ? 32.988 26.034 -25.358 1.00 56.28 167 GLY A CA 1
ATOM 1171 C C . GLY A 1 167 ? 32.041 26.365 -24.201 1.00 56.28 167 GLY A C 1
ATOM 1172 O O . GLY A 1 167 ? 31.060 27.072 -24.426 1.00 56.28 167 GLY A O 1
ATOM 1173 N N . GLN A 1 168 ? 32.322 25.948 -22.960 1.00 48.00 168 GLN A N 1
ATOM 1174 C CA . GLN A 1 168 ? 31.614 26.513 -21.807 1.00 48.00 168 GLN A CA 1
ATOM 1175 C C . GLN A 1 168 ? 32.243 27.850 -21.406 1.00 48.00 168 GLN A C 1
ATOM 1177 O O . GLN A 1 168 ? 33.348 27.897 -20.869 1.00 48.00 168 GLN A O 1
ATOM 1182 N N . GLN A 1 169 ? 31.527 28.953 -21.650 1.00 43.78 169 GLN A N 1
ATOM 1183 C CA . GLN A 1 169 ? 31.847 30.225 -21.007 1.00 43.78 169 GLN A CA 1
ATOM 1184 C C . GLN A 1 169 ? 31.786 30.032 -19.481 1.00 43.78 169 GLN A C 1
ATOM 1186 O O . GLN A 1 169 ? 30.761 29.559 -18.979 1.00 43.78 169 GLN A O 1
ATOM 1191 N N . PRO A 1 170 ? 32.841 30.398 -18.730 1.00 44.75 170 PRO A N 1
ATOM 1192 C CA . PRO A 1 170 ? 32.812 30.358 -17.278 1.00 44.75 170 PRO A CA 1
ATOM 1193 C C . PRO A 1 170 ? 31.656 31.224 -16.788 1.00 44.75 170 PRO A C 1
ATOM 1195 O O . PRO A 1 170 ? 31.647 32.441 -16.990 1.00 44.75 170 PRO A O 1
ATOM 1198 N N . ARG A 1 171 ? 30.658 30.611 -16.147 1.00 50.66 171 ARG A N 1
ATOM 1199 C CA . ARG A 1 171 ? 29.627 31.384 -15.458 1.00 50.66 171 ARG A CA 1
ATOM 1200 C C . ARG A 1 171 ? 30.324 32.178 -14.346 1.00 50.66 171 ARG A C 1
ATOM 1202 O O . ARG A 1 171 ? 31.032 31.562 -13.544 1.00 50.66 171 ARG A O 1
ATOM 1209 N N . PRO A 1 172 ? 30.156 33.512 -14.273 1.00 40.44 172 PRO A N 1
ATOM 1210 C CA . PRO A 1 172 ? 30.758 34.307 -13.215 1.00 40.44 172 PRO A CA 1
ATOM 1211 C C . PRO A 1 172 ? 30.327 33.756 -11.858 1.00 40.44 172 PRO A C 1
ATOM 1213 O O . PRO A 1 172 ? 29.131 33.601 -11.597 1.00 40.44 172 PRO A O 1
ATOM 1216 N N . ARG A 1 173 ? 31.300 33.454 -10.993 1.00 49.31 173 ARG A N 1
ATOM 1217 C CA . ARG A 1 173 ? 31.031 33.221 -9.575 1.00 49.31 173 ARG A CA 1
ATOM 1218 C C . ARG A 1 173 ? 30.410 34.505 -9.033 1.00 49.31 173 ARG A C 1
ATOM 1220 O O . ARG A 1 173 ? 31.052 35.552 -9.048 1.00 49.31 173 ARG A O 1
ATOM 1227 N N . THR A 1 174 ? 29.162 34.434 -8.586 1.00 41.38 174 THR A N 1
ATOM 1228 C CA . THR A 1 174 ? 28.561 35.505 -7.790 1.00 41.38 174 THR A CA 1
ATOM 1229 C C . THR A 1 174 ? 29.456 35.758 -6.577 1.00 41.38 174 THR A C 1
ATOM 1231 O O . THR A 1 174 ? 29.795 34.790 -5.889 1.00 41.38 174 THR A O 1
ATOM 1234 N N . PRO A 1 175 ? 29.873 37.007 -6.309 1.00 45.00 175 PRO A N 1
ATOM 1235 C CA . PRO A 1 175 ? 30.663 37.303 -5.128 1.00 45.00 175 PRO A CA 1
ATOM 1236 C C . PRO A 1 175 ? 29.853 36.955 -3.879 1.00 45.00 175 PRO A C 1
ATOM 1238 O O . PRO A 1 175 ? 28.679 37.309 -3.760 1.00 45.00 175 PRO A O 1
ATOM 1241 N N . THR A 1 176 ? 30.497 36.244 -2.957 1.00 46.41 176 THR A N 1
ATOM 1242 C CA . THR A 1 176 ? 30.029 36.032 -1.589 1.00 46.41 176 THR A CA 1
ATOM 1243 C C . THR A 1 176 ? 29.683 37.391 -0.990 1.00 46.41 176 THR A C 1
ATOM 1245 O O . THR A 1 176 ? 30.578 38.210 -0.800 1.00 46.41 176 THR A O 1
ATOM 1248 N N . GLN A 1 177 ? 28.402 37.656 -0.728 1.00 44.50 177 GLN A N 1
ATOM 1249 C CA . GLN A 1 177 ? 27.987 38.839 0.025 1.00 44.50 177 GLN A CA 1
ATOM 1250 C C . GLN A 1 177 ? 28.519 38.721 1.461 1.00 44.50 177 GLN A C 1
ATOM 1252 O O . GLN A 1 177 ? 28.155 37.771 2.158 1.00 44.50 177 GLN A O 1
ATOM 1257 N N . PRO A 1 178 ? 29.338 39.668 1.946 1.00 44.31 178 PRO A N 1
ATOM 1258 C CA . PRO A 1 178 ? 29.538 39.873 3.365 1.00 44.31 178 PRO A CA 1
ATOM 1259 C C . PRO A 1 178 ? 28.500 40.890 3.844 1.00 44.31 178 PRO A C 1
ATOM 1261 O O . PRO A 1 178 ? 28.472 42.028 3.381 1.00 44.31 178 PRO A O 1
ATOM 1264 N N . GLY A 1 179 ? 27.650 40.497 4.787 1.00 37.91 179 GLY A N 1
ATOM 1265 C CA . GLY A 1 179 ? 26.784 41.445 5.480 1.00 37.91 179 GLY A CA 1
ATOM 1266 C C . GLY A 1 179 ? 25.461 40.830 5.883 1.00 37.91 179 GLY A C 1
ATOM 1267 O O . GLY A 1 179 ? 24.659 40.446 5.037 1.00 37.91 179 GLY A O 1
ATOM 1268 N N . ALA A 1 180 ? 25.238 40.763 7.193 1.00 50.31 180 ALA A N 1
ATOM 1269 C CA . ALA A 1 180 ? 23.927 40.537 7.776 1.00 50.31 180 ALA A CA 1
ATOM 1270 C C . ALA A 1 180 ? 22.872 41.420 7.081 1.00 50.31 180 ALA A C 1
ATOM 1272 O O . ALA A 1 180 ? 23.172 42.577 6.764 1.00 50.31 180 ALA A O 1
ATOM 1273 N N . PRO A 1 181 ? 21.642 40.925 6.850 1.00 46.59 181 PRO A N 1
ATOM 1274 C CA . PRO A 1 181 ? 20.592 41.780 6.329 1.00 46.59 181 PRO A CA 1
ATOM 1275 C C . PRO A 1 181 ? 20.384 42.929 7.318 1.00 46.59 181 PRO A C 1
ATOM 1277 O O . PRO A 1 181 ? 20.066 42.705 8.487 1.00 46.59 181 PRO A O 1
ATOM 1280 N N . VAL A 1 182 ? 20.592 44.164 6.855 1.00 55.59 182 VAL A N 1
ATOM 1281 C CA . VAL A 1 182 ? 20.173 45.363 7.579 1.00 55.59 182 VAL A CA 1
ATOM 1282 C C . VAL A 1 182 ? 18.660 45.262 7.715 1.00 55.59 182 VAL A C 1
ATOM 1284 O O . VAL A 1 182 ? 17.908 45.461 6.760 1.00 55.59 182 VAL A O 1
ATOM 1287 N N . VAL A 1 183 ? 18.232 44.856 8.905 1.00 51.53 183 VAL A N 1
ATOM 1288 C CA . VAL A 1 183 ? 16.833 44.753 9.293 1.00 51.53 183 VAL A CA 1
ATOM 1289 C C . VAL A 1 183 ? 16.244 46.154 9.155 1.00 51.53 183 VAL A C 1
ATOM 1291 O O . VAL A 1 183 ? 16.624 47.069 9.887 1.00 51.53 183 VAL A O 1
ATOM 1294 N N . LYS A 1 184 ? 15.351 46.341 8.177 1.00 57.62 184 LYS A N 1
ATOM 1295 C CA . LYS A 1 184 ? 14.518 47.546 8.086 1.00 57.62 184 LYS A CA 1
ATOM 1296 C C . LYS A 1 184 ? 13.850 47.745 9.447 1.00 57.62 184 LYS A C 1
ATOM 1298 O O . LYS A 1 184 ? 13.372 46.772 10.026 1.00 57.62 184 LYS A O 1
ATOM 1303 N N . ALA A 1 185 ? 13.827 48.979 9.951 1.00 55.47 185 ALA A N 1
ATOM 1304 C CA . ALA A 1 185 ? 13.375 49.308 11.308 1.00 55.47 185 ALA A CA 1
ATOM 1305 C C . ALA A 1 185 ? 11.979 48.749 11.667 1.00 55.47 185 ALA A C 1
ATOM 1307 O O . ALA A 1 185 ? 11.694 48.533 12.837 1.00 55.47 185 ALA A O 1
ATOM 1308 N N . GLU A 1 186 ? 11.161 48.427 10.666 1.00 54.56 186 GLU A N 1
ATOM 1309 C CA . GLU A 1 186 ? 9.812 47.865 10.794 1.00 54.56 186 GLU A CA 1
ATOM 1310 C C . GLU A 1 186 ? 9.770 46.356 11.127 1.00 54.56 186 GLU A C 1
ATOM 1312 O O . GLU A 1 186 ? 8.732 45.840 11.526 1.00 54.56 186 GLU A O 1
ATOM 1317 N N . LEU A 1 187 ? 10.886 45.625 11.011 1.00 49.12 187 LEU A N 1
ATOM 1318 C CA . LEU A 1 187 ? 10.985 44.201 11.386 1.00 49.12 187 LEU A CA 1
ATOM 1319 C C . LEU A 1 187 ? 11.509 43.986 12.817 1.00 49.12 187 LEU A C 1
ATOM 1321 O O . LEU A 1 187 ? 11.586 42.848 13.282 1.00 49.12 187 LEU A O 1
ATOM 1325 N N . ARG A 1 188 ? 11.863 45.063 13.534 1.00 53.84 188 ARG A N 1
ATOM 1326 C CA . ARG A 1 188 ? 12.374 44.986 14.913 1.00 53.84 188 ARG A CA 1
ATOM 1327 C C . ARG A 1 188 ? 11.273 44.645 15.926 1.00 53.84 188 ARG A C 1
ATOM 1329 O O . ARG A 1 188 ? 11.561 43.991 16.924 1.00 53.84 188 ARG A O 1
ATOM 1336 N N . ASP A 1 189 ? 10.022 44.986 15.620 1.00 55.59 189 ASP A N 1
ATOM 1337 C CA . ASP A 1 189 ? 8.870 44.746 16.500 1.00 55.59 189 ASP A CA 1
ATOM 1338 C C . ASP A 1 189 ? 8.367 43.291 16.486 1.00 55.59 189 ASP A C 1
ATOM 1340 O O . ASP A 1 189 ? 7.658 42.871 17.400 1.00 55.59 189 ASP A O 1
ATOM 1344 N N . PHE A 1 190 ? 8.791 42.468 15.519 1.00 52.19 190 PHE A N 1
ATOM 1345 C CA . PHE A 1 190 ? 8.411 41.049 15.465 1.00 52.19 190 PHE A CA 1
ATOM 1346 C C . PHE A 1 190 ? 9.385 40.114 16.196 1.00 52.19 190 PHE A C 1
ATOM 1348 O O . PHE A 1 190 ? 9.026 38.974 16.486 1.00 52.19 190 PHE A O 1
ATOM 1355 N N . GLN A 1 191 ? 10.573 40.591 16.590 1.00 49.84 191 GLN A N 1
ATOM 1356 C CA . GLN A 1 191 ? 11.485 39.818 17.449 1.00 49.84 191 GLN A CA 1
ATOM 1357 C C . GLN A 1 191 ? 10.989 39.689 18.901 1.00 49.84 191 GLN A C 1
ATOM 1359 O O . GLN A 1 191 ? 11.496 38.853 19.642 1.00 49.84 191 GLN A O 1
ATOM 1364 N N . GLY A 1 192 ? 9.978 40.465 19.312 1.00 48.28 192 GLY A N 1
ATOM 1365 C CA . GLY A 1 192 ? 9.375 40.383 20.649 1.00 48.28 192 GLY A CA 1
ATOM 1366 C C . GLY A 1 192 ? 8.339 39.265 20.838 1.00 48.28 192 GLY A C 1
ATOM 1367 O O . GLY A 1 192 ? 7.882 39.052 21.961 1.00 48.28 192 GLY A O 1
ATOM 1368 N N . LEU A 1 193 ? 7.949 38.552 19.773 1.00 50.41 193 LEU A N 1
ATOM 1369 C CA . LEU A 1 193 ? 6.947 37.474 19.833 1.00 50.41 193 LEU A CA 1
ATOM 1370 C C . LEU A 1 193 ? 7.552 36.065 19.907 1.00 50.41 193 LEU A C 1
ATOM 1372 O O . LEU A 1 193 ? 6.838 35.105 20.212 1.00 50.41 193 LEU A O 1
ATOM 1376 N N . GLU A 1 194 ? 8.859 35.922 19.695 1.00 51.25 194 GLU A N 1
ATOM 1377 C CA . GLU A 1 194 ? 9.549 34.650 19.873 1.00 51.25 194 GLU A CA 1
ATOM 1378 C C . GLU A 1 194 ? 10.099 34.521 21.300 1.00 51.25 194 GLU A C 1
ATOM 1380 O O . GLU A 1 194 ? 10.890 35.328 21.776 1.00 51.25 194 GLU A O 1
ATOM 1385 N N . ALA A 1 195 ? 9.680 33.437 21.959 1.00 52.81 195 ALA A N 1
ATOM 1386 C CA . ALA A 1 195 ? 10.145 32.933 23.252 1.00 52.81 195 ALA A CA 1
ATOM 1387 C C . ALA A 1 195 ? 9.468 33.457 24.535 1.00 52.81 195 ALA A C 1
ATOM 1389 O O . ALA A 1 195 ? 10.125 33.698 25.546 1.00 52.81 195 ALA A O 1
ATOM 1390 N N . LYS A 1 196 ? 8.130 33.375 24.612 1.00 48.84 196 LYS A N 1
ATOM 1391 C CA . LYS A 1 196 ? 7.519 32.936 25.882 1.00 48.84 196 LYS A CA 1
ATOM 1392 C C . LYS A 1 196 ? 7.603 31.408 25.942 1.00 48.84 196 LYS A C 1
ATOM 1394 O O . LYS A 1 196 ? 6.755 30.699 25.406 1.00 48.84 196 LYS A O 1
ATOM 1399 N N . ARG A 1 197 ? 8.690 30.896 26.528 1.00 49.31 197 ARG A N 1
ATOM 1400 C CA . ARG A 1 197 ? 8.957 29.460 26.736 1.00 49.31 197 ARG A CA 1
ATOM 1401 C C . ARG A 1 197 ? 7.788 28.855 27.532 1.00 49.31 197 ARG A C 1
ATOM 1403 O O . ARG A 1 197 ? 7.721 29.005 28.749 1.00 49.31 197 ARG A O 1
ATOM 1410 N N . SER A 1 198 ? 6.817 28.239 26.854 1.00 50.34 198 SER A N 1
ATOM 1411 C CA . SER A 1 198 ? 5.653 27.658 27.527 1.00 50.34 198 SER A CA 1
ATOM 1412 C C . SER A 1 198 ? 6.035 26.299 28.119 1.00 50.34 198 SER A C 1
ATOM 1414 O O . SER A 1 198 ? 6.247 25.320 27.404 1.00 50.34 198 SER A O 1
ATOM 1416 N N . GLY A 1 199 ? 6.134 26.228 29.449 1.00 54.34 199 GLY A N 1
ATOM 1417 C CA . GLY A 1 199 ? 6.449 24.988 30.175 1.00 54.34 199 GLY A CA 1
ATOM 1418 C C . GLY A 1 199 ? 5.472 23.834 29.898 1.00 54.34 199 GLY A C 1
ATOM 1419 O O . GLY A 1 199 ? 5.824 22.673 30.086 1.00 54.34 199 GLY A O 1
ATOM 1420 N N . GLY A 1 200 ? 4.277 24.126 29.371 1.00 59.25 200 GLY A N 1
ATOM 1421 C CA . GLY A 1 200 ? 3.274 23.118 29.018 1.00 59.25 200 GLY A CA 1
ATOM 1422 C C . GLY A 1 200 ? 3.695 22.166 27.891 1.00 59.25 200 GLY A C 1
ATOM 1423 O O . GLY A 1 200 ? 3.310 20.999 27.916 1.00 59.25 200 GLY A O 1
ATOM 1424 N N . LYS A 1 201 ? 4.531 22.607 26.937 1.00 59.47 201 LYS A N 1
ATOM 1425 C CA . LYS A 1 201 ? 4.990 21.738 25.834 1.00 59.47 201 LYS A CA 1
ATOM 1426 C C . LYS A 1 201 ? 5.936 20.637 26.323 1.00 59.47 201 LYS A C 1
ATOM 1428 O O . LYS A 1 201 ? 5.869 19.512 25.835 1.00 59.47 201 LYS A O 1
ATOM 1433 N N . THR A 1 202 ? 6.765 20.936 27.322 1.00 65.00 202 THR A N 1
ATOM 1434 C CA . THR A 1 202 ? 7.694 19.966 27.921 1.00 65.00 202 THR A CA 1
ATOM 1435 C C . THR A 1 202 ? 6.948 18.900 28.721 1.00 65.00 202 THR A C 1
ATOM 1437 O O . THR A 1 202 ? 7.261 17.718 28.608 1.00 65.00 202 THR A O 1
ATOM 1440 N N . VAL A 1 203 ? 5.920 19.294 29.481 1.00 73.56 203 VAL A N 1
ATOM 1441 C CA . VAL A 1 203 ? 5.088 18.352 30.251 1.00 73.56 203 VAL A CA 1
ATOM 1442 C C . VAL A 1 203 ? 4.310 17.422 29.319 1.00 73.56 203 VAL A C 1
ATOM 1444 O O . VAL A 1 203 ? 4.295 16.213 29.534 1.00 73.56 203 VAL A O 1
ATOM 1447 N N . PHE A 1 204 ? 3.735 17.957 28.238 1.00 75.50 204 PHE A N 1
ATOM 1448 C CA . PHE A 1 204 ? 3.041 17.147 27.237 1.00 75.50 204 PHE A CA 1
ATOM 1449 C C . PHE A 1 204 ? 3.971 16.114 26.582 1.00 75.50 204 PHE A C 1
ATOM 1451 O O . PHE A 1 204 ? 3.613 14.944 26.472 1.00 75.50 204 PHE A O 1
ATOM 1458 N N . PHE A 1 205 ? 5.194 16.514 26.219 1.00 81.31 205 PHE A N 1
ATOM 1459 C CA . PHE A 1 205 ? 6.180 15.604 25.633 1.00 81.31 205 PHE A CA 1
ATOM 1460 C C . PHE A 1 205 ? 6.569 14.464 26.587 1.00 81.31 205 PHE A C 1
ATOM 1462 O O . PHE A 1 205 ? 6.662 13.314 26.163 1.00 81.31 205 PHE A O 1
ATOM 1469 N N . LEU A 1 206 ? 6.737 14.753 27.883 1.00 81.88 206 LEU A N 1
ATOM 1470 C CA . LEU A 1 206 ? 7.041 13.732 28.893 1.00 81.88 206 LEU A CA 1
ATOM 1471 C C . LEU A 1 206 ? 5.897 12.725 29.072 1.00 81.88 206 LEU A C 1
ATOM 1473 O O . LEU A 1 206 ? 6.158 11.531 29.201 1.00 81.88 206 LEU A O 1
ATOM 1477 N N . ILE A 1 207 ? 4.642 13.180 29.029 1.00 83.38 207 ILE A N 1
ATOM 1478 C CA . ILE A 1 207 ? 3.470 12.295 29.112 1.00 83.38 207 ILE A CA 1
ATOM 1479 C C . ILE A 1 207 ? 3.398 11.381 27.883 1.00 83.38 207 ILE A C 1
ATOM 1481 O O . ILE A 1 207 ? 3.216 10.173 28.028 1.00 83.38 207 ILE A O 1
ATOM 1485 N N . VAL A 1 208 ? 3.596 11.928 26.678 1.00 84.44 208 VAL A N 1
ATOM 1486 C CA . VAL A 1 208 ? 3.617 11.135 25.435 1.00 84.44 208 VAL A CA 1
ATOM 1487 C C . VAL A 1 208 ? 4.744 10.101 25.464 1.00 84.44 208 VAL A C 1
ATOM 1489 O O . VAL A 1 208 ? 4.526 8.946 25.102 1.00 84.44 208 VAL A O 1
ATOM 1492 N N . LEU A 1 209 ? 5.929 10.478 25.951 1.00 89.50 209 LEU A N 1
ATOM 1493 C CA . LEU A 1 209 ? 7.062 9.564 26.077 1.00 89.50 209 LEU A CA 1
ATOM 1494 C C . LEU A 1 209 ? 6.782 8.436 27.084 1.00 89.50 209 LEU A C 1
ATOM 1496 O O . LEU A 1 209 ? 7.073 7.275 26.799 1.00 89.50 209 LEU A O 1
ATOM 1500 N N . ALA A 1 210 ? 6.173 8.750 28.230 1.00 86.69 210 ALA A N 1
ATOM 1501 C CA . ALA A 1 210 ? 5.789 7.751 29.224 1.00 86.69 210 ALA A CA 1
ATOM 1502 C C . ALA A 1 210 ? 4.741 6.765 28.677 1.00 86.69 210 ALA A C 1
ATOM 1504 O O . ALA A 1 210 ? 4.883 5.554 28.855 1.00 86.69 210 ALA A O 1
ATOM 1505 N N . LEU A 1 211 ? 3.731 7.262 27.953 1.00 86.69 211 LEU A N 1
ATOM 1506 C CA . LEU A 1 211 ? 2.724 6.422 27.295 1.00 86.69 211 LEU A CA 1
ATOM 1507 C C . LEU A 1 211 ? 3.342 5.530 26.211 1.00 86.69 211 LEU A C 1
ATOM 1509 O O . LEU A 1 211 ? 2.984 4.357 26.103 1.00 86.69 211 LEU A O 1
ATOM 1513 N N . PHE A 1 212 ? 4.308 6.046 25.450 1.00 85.69 212 PHE A N 1
ATOM 1514 C CA . PHE A 1 212 ? 5.032 5.268 24.447 1.00 85.69 212 PHE A CA 1
ATOM 1515 C C . PHE A 1 212 ? 5.827 4.114 25.078 1.00 85.69 212 PHE A C 1
ATOM 1517 O O . PHE A 1 212 ? 5.729 2.973 24.623 1.00 85.69 212 PHE A O 1
ATOM 1524 N N . ILE A 1 213 ? 6.553 4.377 26.172 1.00 85.81 213 ILE A N 1
ATOM 1525 C CA . ILE A 1 213 ? 7.307 3.351 26.912 1.00 85.81 213 ILE A CA 1
ATOM 1526 C C . ILE A 1 213 ? 6.360 2.297 27.503 1.00 85.81 213 ILE A C 1
ATOM 1528 O O . ILE A 1 213 ? 6.623 1.097 27.388 1.00 85.81 213 ILE A O 1
ATOM 1532 N N . ALA A 1 214 ? 5.234 2.717 28.085 1.00 78.50 214 ALA A N 1
ATOM 1533 C CA . ALA A 1 214 ? 4.226 1.800 28.612 1.00 78.50 214 ALA A CA 1
ATOM 1534 C C . ALA A 1 214 ? 3.632 0.908 27.505 1.00 78.50 214 ALA A C 1
ATOM 1536 O O . ALA A 1 214 ? 3.521 -0.307 27.682 1.00 78.50 214 ALA A O 1
ATOM 1537 N N . SER A 1 215 ? 3.335 1.482 26.335 1.00 74.19 215 SER A N 1
ATOM 1538 C CA . SER A 1 215 ? 2.823 0.743 25.176 1.00 74.19 215 SER A CA 1
ATOM 1539 C C . SER A 1 215 ? 3.833 -0.273 24.637 1.00 74.19 215 SER A C 1
ATOM 1541 O O . SER A 1 215 ? 3.454 -1.406 24.335 1.00 74.19 215 SER A O 1
ATOM 1543 N N . LEU A 1 216 ? 5.117 0.093 24.537 1.00 76.88 216 LEU A N 1
ATOM 1544 C CA . LEU A 1 216 ? 6.169 -0.846 24.130 1.00 76.88 216 LEU A CA 1
ATOM 1545 C C . LEU A 1 216 ? 6.289 -2.008 25.118 1.00 76.88 216 LEU A C 1
ATOM 1547 O O . LEU A 1 216 ? 6.389 -3.165 24.712 1.00 76.88 216 LEU A O 1
ATOM 1551 N N . SER A 1 217 ? 6.244 -1.696 26.413 1.00 70.31 217 SER A N 1
ATOM 1552 C CA . SER A 1 217 ? 6.326 -2.688 27.488 1.00 70.31 217 SER A CA 1
ATOM 1553 C C . SER A 1 217 ? 5.162 -3.679 27.406 1.00 70.31 217 SER A C 1
ATOM 1555 O O . SER A 1 217 ? 5.366 -4.891 27.454 1.00 70.31 217 SER A O 1
ATOM 1557 N N . TYR A 1 218 ? 3.942 -3.183 27.194 1.00 73.25 218 TYR A N 1
ATOM 1558 C CA . TYR A 1 218 ? 2.761 -4.029 27.044 1.00 73.25 218 TYR A CA 1
ATOM 1559 C C . TYR A 1 218 ? 2.856 -4.953 25.820 1.00 73.25 218 TYR A C 1
ATOM 1561 O O . TYR A 1 218 ? 2.651 -6.164 25.937 1.00 73.25 218 TYR A O 1
ATOM 1569 N N . ALA A 1 219 ? 3.245 -4.416 24.659 1.00 64.88 219 ALA A N 1
ATOM 1570 C CA . ALA A 1 219 ? 3.405 -5.206 23.439 1.00 64.88 219 ALA A CA 1
ATOM 1571 C C . ALA A 1 219 ? 4.462 -6.313 23.598 1.00 64.88 219 ALA A C 1
ATOM 1573 O O . ALA A 1 219 ? 4.278 -7.434 23.123 1.00 64.88 219 ALA A O 1
ATOM 1574 N N . PHE A 1 220 ? 5.555 -6.028 24.306 1.00 65.06 220 PHE A N 1
ATOM 1575 C CA . PHE A 1 220 ? 6.646 -6.984 24.455 1.00 65.06 220 PHE A CA 1
ATOM 1576 C C . PHE A 1 220 ? 6.337 -8.103 25.460 1.00 65.06 220 PHE A C 1
ATOM 1578 O O . PHE A 1 220 ? 6.668 -9.261 25.204 1.00 65.06 220 PHE A O 1
ATOM 1585 N N . PHE A 1 221 ? 5.690 -7.779 26.585 1.00 63.00 221 PHE A N 1
ATOM 1586 C CA . PHE A 1 221 ? 5.435 -8.744 27.662 1.00 63.00 221 PHE A CA 1
ATOM 1587 C C . PHE A 1 221 ? 4.121 -9.521 27.521 1.00 63.00 221 PHE A C 1
ATOM 1589 O O . PHE A 1 221 ? 4.056 -10.671 27.972 1.00 63.00 221 PHE A O 1
ATOM 1596 N N . PHE A 1 222 ? 3.096 -8.925 26.901 1.00 60.06 222 PHE A N 1
ATOM 1597 C CA . PHE A 1 222 ? 1.747 -9.502 26.836 1.00 60.06 222 PHE A CA 1
ATOM 1598 C C . PHE A 1 222 ? 1.276 -9.856 25.419 1.00 60.06 222 PHE A C 1
ATOM 1600 O O . PHE A 1 222 ? 0.459 -10.763 25.289 1.00 60.06 222 PHE A O 1
ATOM 1607 N N . ALA A 1 223 ? 1.796 -9.220 24.359 1.00 51.12 223 ALA A N 1
ATOM 1608 C CA . ALA A 1 223 ? 1.340 -9.477 22.983 1.00 51.12 223 ALA A CA 1
ATOM 1609 C C . ALA A 1 223 ? 2.208 -10.476 22.190 1.00 51.12 223 ALA A C 1
ATOM 1611 O O . ALA A 1 223 ? 1.849 -10.845 21.072 1.00 51.12 223 ALA A O 1
ATOM 1612 N N . ARG A 1 224 ? 3.332 -10.956 22.746 1.00 45.44 224 ARG A N 1
ATOM 1613 C CA . ARG A 1 224 ? 4.090 -12.061 22.138 1.00 45.44 224 ARG A CA 1
ATOM 1614 C C . ARG A 1 224 ? 3.424 -13.404 22.468 1.00 45.44 224 ARG A C 1
ATOM 1616 O O . ARG A 1 224 ? 3.335 -13.738 23.652 1.00 45.44 224 ARG A O 1
ATOM 1623 N N . PRO A 1 225 ? 3.004 -14.205 21.469 1.00 46.38 225 PRO A N 1
ATOM 1624 C CA . PRO A 1 225 ? 2.498 -15.549 2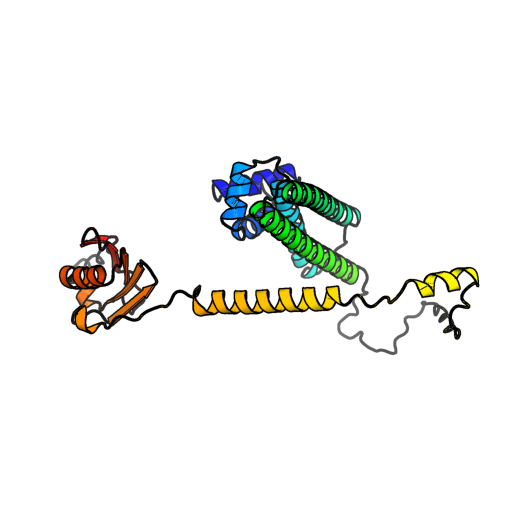1.717 1.00 46.38 225 PRO A CA 1
ATOM 1625 C C . PRO A 1 225 ? 3.621 -16.388 22.336 1.00 46.38 225 PRO A C 1
ATOM 1627 O O . PRO A 1 225 ? 4.647 -16.644 21.707 1.00 46.38 225 PRO A O 1
ATOM 1630 N N . ARG A 1 226 ? 3.452 -16.765 23.607 1.00 44.56 226 ARG A N 1
ATOM 1631 C CA . ARG A 1 226 ? 4.383 -17.644 24.320 1.00 44.56 226 ARG A CA 1
ATOM 1632 C C . ARG A 1 226 ? 4.254 -19.042 23.722 1.00 44.56 226 ARG A C 1
ATOM 1634 O O . ARG A 1 226 ? 3.289 -19.743 24.011 1.00 44.56 226 ARG A O 1
ATOM 1641 N N . SER A 1 227 ? 5.204 -19.436 22.880 1.00 44.19 227 SER A N 1
ATOM 1642 C CA . SER A 1 227 ? 5.346 -20.826 22.454 1.00 44.19 227 SER A CA 1
ATOM 1643 C C . SER A 1 227 ? 5.816 -21.645 23.653 1.00 44.19 227 SER A C 1
ATOM 1645 O O . SER A 1 227 ? 6.926 -21.441 24.145 1.00 44.19 227 SER A O 1
ATOM 1647 N N . SER A 1 228 ? 4.959 -22.528 24.157 1.00 49.31 228 SER A N 1
ATOM 1648 C CA . SER A 1 228 ? 5.315 -23.468 25.218 1.00 49.31 228 SER A CA 1
ATOM 1649 C C . SER A 1 228 ? 5.613 -24.817 24.572 1.00 49.31 228 SER A C 1
ATOM 1651 O O . SER A 1 228 ? 4.777 -25.365 23.850 1.00 49.31 228 SER A O 1
ATOM 1653 N N . GLU A 1 229 ? 6.825 -25.331 24.776 1.00 50.31 229 GLU A N 1
ATOM 1654 C CA . GLU A 1 229 ? 7.155 -26.714 24.431 1.00 50.31 229 GLU A CA 1
ATOM 1655 C C . GLU A 1 229 ? 6.564 -27.625 25.519 1.00 50.31 229 GLU A C 1
ATOM 1657 O O . GLU A 1 229 ? 6.904 -27.498 26.697 1.00 50.31 229 GLU A O 1
ATOM 1662 N N . LEU A 1 230 ? 5.647 -28.519 25.141 1.00 55.91 230 LEU A N 1
ATOM 1663 C CA . LEU A 1 230 ? 5.134 -29.554 26.044 1.00 55.91 230 LEU A CA 1
ATOM 1664 C C . LEU A 1 230 ? 6.057 -30.775 25.993 1.00 55.91 230 LEU A C 1
ATOM 1666 O O . LEU A 1 230 ? 6.503 -31.171 24.912 1.00 55.91 230 LEU A O 1
ATOM 1670 N N . SER A 1 231 ? 6.314 -31.391 27.154 1.00 51.38 231 SER A N 1
ATOM 1671 C CA . SER A 1 231 ? 7.192 -32.564 27.242 1.00 51.38 231 SER A CA 1
ATOM 1672 C C . SER A 1 231 ? 6.636 -33.731 26.401 1.00 51.38 231 SER A C 1
ATOM 1674 O O . SER A 1 231 ? 5.514 -34.189 26.653 1.00 51.38 231 SER A O 1
ATOM 1676 N N . PRO A 1 232 ? 7.394 -34.232 25.407 1.00 55.25 232 PRO A N 1
ATOM 1677 C CA . PRO A 1 232 ? 6.954 -35.278 24.480 1.00 55.25 232 PRO A CA 1
ATOM 1678 C C . PRO A 1 232 ? 6.802 -36.662 25.139 1.00 55.25 232 PRO A C 1
ATOM 1680 O O . PRO A 1 232 ? 6.171 -37.548 24.566 1.00 55.25 232 PRO A O 1
ATOM 1683 N N . GLU A 1 233 ? 7.318 -36.849 26.356 1.00 54.59 233 GLU A N 1
ATOM 1684 C CA . GLU A 1 233 ? 7.331 -38.132 27.075 1.00 54.59 233 GLU A CA 1
ATOM 1685 C C . GLU A 1 233 ? 5.927 -38.612 27.474 1.00 54.59 233 GLU A C 1
ATOM 1687 O O . GLU A 1 233 ? 5.647 -39.810 27.460 1.00 54.59 233 GLU A O 1
ATOM 1692 N N . ALA A 1 234 ? 5.006 -37.684 27.749 1.00 53.66 234 ALA A N 1
ATOM 1693 C CA . ALA A 1 234 ? 3.623 -38.009 28.098 1.00 53.66 234 ALA A CA 1
ATOM 1694 C C . ALA A 1 234 ? 2.735 -38.317 26.869 1.00 53.66 234 ALA A C 1
ATOM 1696 O O . ALA A 1 234 ? 1.627 -38.831 27.020 1.00 53.66 234 ALA A O 1
ATOM 1697 N N . ALA A 1 235 ? 3.211 -38.028 25.651 1.00 52.66 235 ALA A N 1
ATOM 1698 C CA . ALA A 1 235 ? 2.449 -38.157 24.404 1.00 52.66 235 ALA A CA 1
ATOM 1699 C C . ALA A 1 235 ? 2.648 -39.502 23.678 1.00 52.66 235 ALA A C 1
ATOM 1701 O O . ALA A 1 235 ? 1.933 -39.799 22.719 1.00 52.66 235 ALA A O 1
ATOM 1702 N N . GLY A 1 236 ? 3.586 -40.330 24.149 1.00 55.19 236 GLY A N 1
ATOM 1703 C CA . GLY A 1 236 ? 3.873 -41.668 23.632 1.00 55.19 236 GLY A CA 1
ATOM 1704 C C . GLY A 1 236 ? 5.254 -41.796 22.965 1.00 55.19 236 GLY A C 1
ATOM 1705 O O . GLY A 1 236 ? 5.850 -40.803 22.557 1.00 55.19 236 GLY A O 1
ATOM 1706 N N . PRO A 1 237 ? 5.767 -43.032 22.796 1.00 56.06 237 PRO A N 1
ATOM 1707 C CA . PRO A 1 237 ? 7.172 -43.312 22.443 1.00 56.06 237 PRO A CA 1
ATOM 1708 C C . PRO A 1 237 ? 7.610 -42.832 21.045 1.00 56.06 237 PRO A C 1
ATOM 1710 O O . PRO A 1 237 ? 8.802 -42.823 20.724 1.00 56.06 237 PRO A O 1
ATOM 1713 N N . ASN A 1 238 ? 6.658 -42.419 20.204 1.00 58.25 238 ASN A N 1
ATOM 1714 C CA . ASN A 1 238 ? 6.901 -42.013 18.821 1.00 58.25 238 ASN A CA 1
ATOM 1715 C C . ASN A 1 238 ? 6.596 -40.529 18.545 1.00 58.25 238 ASN A C 1
ATOM 1717 O O . ASN A 1 238 ? 6.655 -40.106 17.388 1.00 58.25 238 ASN A O 1
ATOM 1721 N N . VAL A 1 239 ? 6.304 -39.732 19.579 1.00 58.00 239 VAL A N 1
ATOM 1722 C CA . VAL A 1 239 ? 6.143 -38.275 19.472 1.00 58.00 239 VAL A CA 1
ATOM 1723 C C . VAL A 1 239 ? 7.477 -37.615 19.810 1.00 58.00 239 VAL A C 1
ATOM 1725 O O . VAL A 1 239 ? 8.055 -37.863 20.860 1.00 58.00 239 VAL A O 1
ATOM 1728 N N . VAL A 1 240 ? 8.008 -36.818 18.885 1.00 59.44 240 VAL A N 1
ATOM 1729 C CA . VAL A 1 240 ? 9.356 -36.234 18.978 1.00 59.44 240 VAL A CA 1
ATOM 1730 C C . VAL A 1 240 ? 9.312 -34.846 19.602 1.00 59.44 240 VAL A C 1
ATOM 1732 O O . VAL A 1 240 ? 10.203 -34.484 20.363 1.00 59.44 240 VAL A O 1
ATOM 1735 N N . ARG A 1 241 ? 8.294 -34.049 19.267 1.00 62.25 241 ARG A N 1
ATOM 1736 C CA . ARG A 1 241 ? 8.183 -32.665 19.733 1.00 62.25 241 ARG A CA 1
ATOM 1737 C C . ARG A 1 241 ? 6.743 -32.171 19.647 1.00 62.25 241 ARG A C 1
ATOM 1739 O O . ARG A 1 241 ? 6.088 -32.419 18.635 1.00 62.25 241 ARG A O 1
ATOM 1746 N N . ILE A 1 242 ? 6.284 -31.447 20.668 1.00 59.88 242 ILE A N 1
ATOM 1747 C CA . ILE A 1 242 ? 4.988 -30.758 20.682 1.00 59.88 242 ILE A CA 1
ATOM 1748 C C . ILE A 1 242 ? 5.245 -29.269 20.924 1.00 59.88 242 ILE A C 1
ATOM 1750 O O . ILE A 1 242 ? 5.596 -28.862 22.029 1.00 59.88 242 ILE A O 1
ATOM 1754 N N . GLU A 1 243 ? 5.079 -28.461 19.881 1.00 61.25 243 GLU A N 1
ATOM 1755 C CA . GLU A 1 243 ? 5.156 -27.001 19.951 1.00 61.25 243 GLU A CA 1
ATOM 1756 C C . GLU A 1 243 ? 3.733 -26.445 20.046 1.00 61.25 243 GLU A C 1
ATOM 1758 O O . GLU A 1 243 ? 2.936 -26.601 19.119 1.00 61.25 243 GLU A O 1
ATOM 1763 N N . VAL A 1 244 ? 3.387 -25.816 21.170 1.00 63.34 244 VAL A N 1
ATOM 1764 C CA . VAL A 1 244 ? 2.061 -25.215 21.366 1.00 63.34 244 VAL A CA 1
ATOM 1765 C C . VAL A 1 244 ? 2.115 -23.739 21.006 1.00 63.34 244 VAL A C 1
ATOM 1767 O O . VAL A 1 244 ? 2.907 -22.985 21.572 1.00 63.34 244 VAL A O 1
ATOM 1770 N N . SER A 1 245 ? 1.248 -23.319 20.086 1.00 55.03 245 SER A N 1
ATOM 1771 C CA . SER A 1 245 ? 1.067 -21.924 19.689 1.00 55.03 245 SER A CA 1
ATOM 1772 C C . SER A 1 245 ? -0.415 -21.555 19.804 1.00 55.03 245 SER A C 1
ATOM 1774 O O . SER A 1 245 ? -1.212 -21.733 18.880 1.00 55.03 245 SER A O 1
ATOM 1776 N N . GLY A 1 246 ? -0.811 -21.076 20.987 1.00 63.69 246 GLY A N 1
ATOM 1777 C CA . GLY A 1 246 ? -2.202 -20.717 21.280 1.00 63.69 246 GLY A CA 1
ATOM 1778 C C . GLY A 1 246 ? -3.156 -21.925 21.189 1.00 63.69 246 GLY A C 1
ATOM 1779 O O . GLY A 1 246 ? -2.873 -22.954 21.797 1.00 63.69 246 GLY A O 1
ATOM 1780 N N . PRO A 1 247 ? -4.286 -21.843 20.453 1.00 62.06 247 PRO A N 1
ATOM 1781 C CA . PRO A 1 247 ? -5.254 -22.941 20.328 1.00 62.06 247 PRO A CA 1
ATOM 1782 C C . PRO A 1 247 ? -4.816 -24.047 19.349 1.00 62.06 247 PRO A C 1
ATOM 1784 O O . PRO A 1 247 ? -5.569 -25.004 19.126 1.00 62.06 247 PRO A O 1
ATOM 1787 N N . GLN A 1 248 ? -3.634 -23.904 18.740 1.00 59.16 248 GLN A N 1
ATOM 1788 C CA . GLN A 1 248 ? -3.082 -24.818 17.749 1.00 59.16 248 GLN A CA 1
ATOM 1789 C C . GLN A 1 248 ? -1.766 -25.415 18.249 1.00 59.16 248 GLN A C 1
ATOM 1791 O O . GLN A 1 248 ? -0.938 -24.722 18.838 1.00 59.16 248 GLN A O 1
ATOM 1796 N N . ALA A 1 249 ? -1.554 -26.703 17.997 1.00 69.75 249 ALA A N 1
ATOM 1797 C CA . ALA A 1 249 ? -0.282 -27.356 18.280 1.00 69.75 249 ALA A CA 1
ATOM 1798 C C . ALA A 1 249 ? 0.357 -27.896 17.007 1.00 69.75 249 ALA A C 1
ATOM 1800 O O . ALA A 1 249 ? -0.314 -28.412 16.116 1.00 69.75 249 ALA A O 1
ATOM 1801 N N . LEU A 1 250 ? 1.674 -27.813 16.934 1.00 71.81 250 LEU A N 1
ATOM 1802 C CA . LEU A 1 250 ? 2.459 -28.489 15.926 1.00 71.81 250 LEU A CA 1
ATOM 1803 C C . LEU A 1 250 ? 3.115 -29.707 16.575 1.00 71.81 250 LEU A C 1
ATOM 1805 O O . LEU A 1 250 ? 3.850 -29.596 17.555 1.00 71.81 250 LEU A O 1
ATOM 1809 N N . ILE A 1 251 ? 2.842 -30.883 16.024 1.00 71.12 251 ILE A N 1
ATOM 1810 C CA . ILE A 1 251 ? 3.298 -32.159 16.566 1.00 71.12 251 ILE A CA 1
ATOM 1811 C C . ILE A 1 251 ? 4.226 -32.788 15.545 1.00 71.12 251 ILE A C 1
ATOM 1813 O O . ILE A 1 251 ? 3.839 -33.060 14.410 1.00 71.12 251 ILE A O 1
ATOM 1817 N N . THR A 1 252 ? 5.465 -33.028 15.950 1.00 72.25 252 THR A N 1
ATOM 1818 C CA . THR A 1 252 ? 6.431 -33.764 15.140 1.00 72.25 252 THR A CA 1
ATOM 1819 C C . THR A 1 252 ? 6.451 -35.218 15.604 1.00 72.25 252 THR A C 1
ATOM 1821 O O . THR A 1 252 ? 6.752 -35.487 16.767 1.00 72.25 252 THR A O 1
ATOM 1824 N N . VAL A 1 253 ? 6.123 -36.156 14.714 1.00 72.38 253 VAL A N 1
ATOM 1825 C CA . VAL A 1 253 ? 6.008 -37.598 15.004 1.00 72.38 253 VAL A CA 1
ATOM 1826 C C . VAL A 1 253 ? 6.971 -38.422 14.153 1.00 72.38 253 VAL A C 1
ATOM 1828 O O . VAL A 1 253 ? 7.263 -38.069 13.013 1.00 72.38 253 VAL A O 1
ATOM 1831 N N . LYS A 1 254 ? 7.466 -39.542 14.686 1.00 69.81 254 LYS A N 1
ATOM 1832 C CA . LYS A 1 254 ? 8.287 -40.500 13.925 1.00 69.81 254 LYS A CA 1
ATOM 1833 C C . LYS A 1 254 ? 7.438 -41.237 12.884 1.00 69.81 254 LYS A C 1
ATOM 1835 O O . LYS A 1 254 ? 6.237 -41.417 13.072 1.00 69.81 254 LYS A O 1
ATOM 1840 N N . GLN A 1 255 ? 8.083 -41.745 11.834 1.00 65.19 255 GLN A N 1
ATOM 1841 C CA . GLN A 1 255 ? 7.427 -42.490 10.750 1.00 65.19 255 GLN A CA 1
ATOM 1842 C C . GLN A 1 255 ? 6.620 -43.701 11.251 1.00 65.19 255 GLN A C 1
ATOM 1844 O O . GLN A 1 255 ? 5.485 -43.886 10.833 1.00 65.19 255 GLN A O 1
ATOM 1849 N N . ALA A 1 256 ? 7.112 -44.401 12.279 1.00 63.38 256 ALA A N 1
ATOM 1850 C CA . ALA A 1 256 ? 6.393 -45.502 12.925 1.00 63.38 256 ALA A CA 1
ATOM 1851 C C . ALA A 1 256 ? 5.027 -45.108 13.536 1.00 63.38 256 ALA A C 1
ATOM 1853 O O . ALA A 1 256 ? 4.142 -45.951 13.650 1.00 63.38 256 ALA A O 1
ATOM 1854 N N . TRP A 1 257 ? 4.832 -43.840 13.926 1.00 68.75 257 TRP A N 1
ATOM 1855 C CA . TRP A 1 257 ? 3.523 -43.341 14.375 1.00 68.75 257 TRP A CA 1
ATOM 1856 C C . TRP A 1 257 ? 2.598 -43.022 13.199 1.00 68.75 257 TRP A C 1
ATOM 1858 O O . TRP A 1 257 ? 1.390 -43.186 13.315 1.00 68.75 257 TRP A O 1
ATOM 1868 N N . ALA A 1 258 ? 3.146 -42.573 12.065 1.00 64.19 258 ALA A N 1
ATOM 1869 C CA . ALA A 1 258 ? 2.359 -42.356 10.852 1.00 64.19 258 ALA A CA 1
ATOM 1870 C C . ALA A 1 258 ? 1.795 -43.682 10.305 1.00 64.19 258 ALA A C 1
ATOM 1872 O O . ALA A 1 258 ? 0.665 -43.705 9.818 1.00 64.19 258 ALA A O 1
ATOM 1873 N N . ASP A 1 259 ? 2.550 -44.775 10.457 1.00 64.00 259 ASP A N 1
ATOM 1874 C CA . ASP A 1 259 ? 2.153 -46.116 10.021 1.00 64.00 259 ASP A CA 1
ATOM 1875 C C . ASP A 1 259 ? 1.124 -46.772 10.965 1.00 64.00 259 ASP A C 1
ATOM 1877 O O . ASP A 1 259 ? 0.197 -47.436 10.500 1.00 64.00 259 ASP A O 1
ATOM 1881 N N . ASN A 1 260 ? 1.231 -46.555 12.284 1.00 66.50 260 ASN A N 1
ATOM 1882 C CA . ASN A 1 260 ? 0.252 -47.022 13.274 1.00 66.50 260 ASN A CA 1
ATOM 1883 C C . ASN A 1 260 ? -0.056 -45.929 14.325 1.00 66.50 260 ASN A C 1
ATOM 1885 O O . ASN A 1 260 ? 0.614 -45.856 15.363 1.00 66.50 260 ASN A O 1
ATOM 1889 N N . PRO A 1 261 ? -1.036 -45.043 14.057 1.00 64.12 261 PRO A N 1
ATOM 1890 C CA . PRO A 1 261 ? -1.268 -43.867 14.886 1.00 64.12 261 PRO A CA 1
ATOM 1891 C C . PRO A 1 261 ? -2.042 -44.211 16.164 1.00 64.12 261 PRO A C 1
ATOM 1893 O O . PRO A 1 261 ? -3.238 -44.500 16.127 1.00 64.12 261 PRO A O 1
ATOM 1896 N N . ASP A 1 262 ? -1.384 -44.088 17.319 1.00 67.56 262 ASP A N 1
ATOM 1897 C CA . ASP A 1 262 ? -2.037 -44.125 18.635 1.00 67.56 262 ASP A CA 1
ATOM 1898 C C . ASP A 1 262 ? -2.618 -42.739 18.969 1.00 67.56 262 ASP A C 1
ATOM 1900 O O . ASP A 1 262 ? -2.024 -41.915 19.671 1.00 67.56 262 ASP A O 1
ATOM 1904 N N . VAL A 1 263 ? -3.771 -42.443 18.364 1.00 68.25 263 VAL A N 1
ATOM 1905 C CA . VAL A 1 263 ? -4.429 -41.127 18.434 1.00 68.25 263 VAL A CA 1
ATOM 1906 C C . VAL A 1 263 ? -5.018 -40.850 19.824 1.00 68.25 263 VAL A C 1
ATOM 1908 O O . VAL A 1 263 ? -5.089 -39.696 20.244 1.00 68.25 263 VAL A O 1
ATOM 1911 N N . GLY A 1 264 ? -5.410 -41.888 20.571 1.00 65.81 264 GLY A N 1
ATOM 1912 C CA . GLY A 1 264 ? -6.138 -41.742 21.836 1.00 65.81 264 GLY A CA 1
ATOM 1913 C C . GLY A 1 264 ? -5.324 -41.055 22.934 1.00 65.81 264 GLY A C 1
ATOM 1914 O O . GLY A 1 264 ? -5.818 -40.143 23.598 1.00 65.81 264 GLY A O 1
ATOM 1915 N N . ARG A 1 265 ? -4.052 -41.437 23.095 1.00 67.19 265 ARG A N 1
ATOM 1916 C CA . ARG A 1 265 ? -3.157 -40.828 24.096 1.00 67.19 265 ARG A CA 1
ATOM 1917 C C . ARG A 1 265 ? -2.812 -39.380 23.755 1.00 67.19 265 ARG A C 1
ATOM 1919 O O . ARG A 1 265 ? -2.827 -38.522 24.635 1.00 67.19 265 ARG A O 1
ATOM 1926 N N . LEU A 1 266 ? -2.587 -39.102 22.471 1.00 67.38 266 LEU A N 1
ATOM 1927 C CA . LEU A 1 266 ? -2.261 -37.767 21.980 1.00 67.38 266 LEU A CA 1
ATOM 1928 C C . LEU A 1 266 ? -3.442 -36.800 22.146 1.00 67.38 266 LEU A C 1
ATOM 1930 O O . LEU A 1 266 ? -3.267 -35.689 22.634 1.00 67.38 266 LEU A O 1
ATOM 1934 N N . VAL A 1 267 ? -4.660 -37.238 21.821 1.00 70.56 267 VAL A N 1
ATOM 1935 C CA . VAL A 1 267 ? -5.878 -36.431 21.999 1.00 70.56 267 VAL A CA 1
ATOM 1936 C C . VAL A 1 267 ? -6.139 -36.128 23.475 1.00 70.56 267 VAL A C 1
ATOM 1938 O O . VAL A 1 267 ? -6.504 -34.999 23.797 1.00 70.56 267 VAL A O 1
ATOM 1941 N N . ASN A 1 268 ? -5.910 -37.083 24.381 1.00 69.50 268 ASN A N 1
ATOM 1942 C CA . ASN A 1 268 ? -6.084 -36.856 25.818 1.00 69.50 268 ASN A CA 1
ATOM 1943 C C . ASN A 1 268 ? -5.105 -35.804 26.366 1.00 69.50 268 ASN A C 1
ATOM 1945 O O . ASN A 1 268 ? -5.514 -34.952 27.155 1.00 69.50 268 ASN A O 1
ATOM 1949 N N . LEU A 1 269 ? -3.850 -35.811 25.905 1.00 69.56 269 LEU A N 1
ATOM 1950 C CA . LEU A 1 269 ? -2.842 -34.820 26.295 1.00 69.56 269 LEU A CA 1
ATOM 1951 C C . LEU A 1 269 ? -3.112 -33.439 25.682 1.00 69.56 269 LEU A C 1
ATOM 1953 O O . LEU A 1 269 ? -2.956 -32.416 26.343 1.00 69.56 269 LEU A O 1
ATOM 1957 N N . LEU A 1 270 ? -3.563 -33.381 24.429 1.00 70.25 270 LEU A N 1
ATOM 1958 C CA . LEU A 1 270 ? -3.923 -32.111 23.793 1.00 70.25 270 LEU A CA 1
ATOM 1959 C C . LEU A 1 270 ? -5.174 -31.494 24.433 1.00 70.25 270 LEU A C 1
ATOM 1961 O O . LEU A 1 270 ? -5.246 -30.279 24.614 1.00 70.25 270 LEU A O 1
ATOM 1965 N N . ARG A 1 271 ? -6.136 -32.331 24.840 1.00 72.44 271 ARG A N 1
ATOM 1966 C CA . ARG A 1 271 ? -7.361 -31.899 25.522 1.00 72.44 271 ARG A CA 1
ATOM 1967 C C . ARG A 1 271 ? -7.085 -31.363 26.924 1.00 72.44 271 ARG A C 1
ATOM 1969 O O . ARG A 1 271 ? -7.671 -30.346 27.288 1.00 72.44 271 ARG A O 1
ATOM 1976 N N . SER A 1 272 ? -6.192 -31.994 27.691 1.00 67.38 272 SER A N 1
ATOM 1977 C CA . SER A 1 272 ? -5.812 -31.492 29.020 1.00 67.38 272 SER A CA 1
ATOM 1978 C C . SER A 1 272 ? -5.106 -30.132 28.962 1.00 67.38 272 SER A C 1
ATOM 1980 O O . SER A 1 272 ? -5.174 -29.377 29.927 1.00 67.38 272 SER A O 1
ATOM 1982 N N . ASN A 1 273 ? -4.512 -29.782 27.816 1.00 64.88 273 ASN A N 1
ATOM 1983 C CA . ASN A 1 273 ? -3.837 -28.504 27.570 1.00 64.88 273 ASN A CA 1
ATOM 1984 C C . ASN A 1 273 ? -4.678 -27.495 26.755 1.00 64.88 273 ASN A C 1
ATOM 1986 O O . ASN A 1 273 ? -4.133 -26.533 26.225 1.00 64.88 273 ASN A O 1
ATOM 1990 N N . GLN A 1 274 ? -6.000 -27.695 26.649 1.00 66.75 274 GLN A N 1
ATOM 1991 C CA . GLN A 1 274 ? -6.942 -26.797 25.948 1.00 66.75 274 GLN A CA 1
ATOM 1992 C C . GLN A 1 274 ? -6.653 -26.559 24.446 1.00 66.75 274 GLN A C 1
ATOM 1994 O O . GLN A 1 274 ? -7.086 -25.558 23.871 1.00 66.75 274 GLN A O 1
ATOM 1999 N N . ILE A 1 275 ? -5.970 -27.488 23.771 1.00 69.12 275 ILE A N 1
ATOM 2000 C CA . ILE A 1 275 ? -5.638 -27.372 22.342 1.00 69.12 275 ILE A CA 1
ATOM 2001 C C . ILE A 1 275 ? -6.821 -27.854 21.490 1.00 69.12 275 ILE A C 1
ATOM 2003 O O . ILE A 1 275 ? -7.397 -28.910 21.748 1.00 69.12 275 ILE A O 1
ATOM 2007 N N . GLN A 1 276 ? -7.189 -27.089 20.457 1.00 68.12 276 GLN A N 1
ATOM 2008 C CA . GLN A 1 276 ? -8.362 -27.383 19.619 1.00 68.12 276 GLN A CA 1
ATOM 2009 C C . GLN A 1 276 ? -8.010 -28.149 18.343 1.00 68.12 276 GLN A C 1
ATOM 2011 O O . GLN A 1 276 ? -8.799 -28.963 17.870 1.00 68.12 276 GLN A O 1
ATOM 2016 N N . SER A 1 277 ? -6.832 -27.892 17.781 1.00 65.12 277 SER A N 1
ATOM 2017 C CA . SER A 1 277 ? -6.382 -28.511 16.534 1.00 65.12 277 SER A CA 1
ATOM 2018 C C . SER A 1 277 ? -4.873 -28.687 16.550 1.00 65.12 277 SER A C 1
ATOM 2020 O O . SER A 1 277 ? -4.155 -27.865 17.118 1.00 65.12 277 SER A O 1
ATOM 2022 N N . ALA A 1 278 ? -4.389 -29.768 15.950 1.00 70.12 278 ALA A N 1
ATOM 2023 C CA . ALA A 1 278 ? -2.969 -30.037 15.876 1.00 70.12 278 ALA A CA 1
ATOM 2024 C C . ALA A 1 278 ? -2.539 -30.461 14.474 1.00 70.12 278 ALA A C 1
ATOM 2026 O O . ALA A 1 278 ? -3.161 -31.321 13.859 1.00 70.12 278 ALA A O 1
ATOM 2027 N N . LEU A 1 279 ? -1.459 -29.879 13.964 1.00 75.88 279 LEU A N 1
ATOM 2028 C CA . LEU A 1 279 ? -0.855 -30.295 12.703 1.00 75.88 279 LEU A CA 1
ATOM 2029 C C . LEU A 1 279 ? 0.229 -31.331 12.985 1.00 75.88 279 LEU A C 1
ATOM 2031 O O . LEU A 1 279 ? 1.141 -31.075 13.770 1.00 75.88 279 LEU A O 1
ATOM 2035 N N . VAL A 1 280 ? 0.130 -32.493 12.344 1.00 74.62 280 VAL A N 1
ATOM 2036 C CA . VAL A 1 280 ? 1.063 -33.600 12.539 1.00 74.62 280 VAL A CA 1
ATOM 2037 C C . VAL A 1 280 ? 2.031 -33.670 11.363 1.00 74.62 280 VAL A C 1
ATOM 2039 O O . VAL A 1 280 ? 1.636 -33.929 10.226 1.00 74.62 280 VAL A O 1
ATOM 2042 N N . ARG A 1 281 ? 3.321 -33.469 11.641 1.00 78.88 281 ARG A N 1
ATOM 2043 C CA . ARG A 1 281 ? 4.400 -33.535 10.649 1.00 78.88 281 ARG A CA 1
ATOM 2044 C C . ARG A 1 281 ? 5.425 -34.609 10.992 1.00 78.88 281 ARG A C 1
ATOM 2046 O O . ARG A 1 281 ? 5.688 -34.893 12.158 1.00 78.88 281 ARG A O 1
ATOM 2053 N N . LEU A 1 282 ? 6.052 -35.163 9.966 1.00 73.88 282 LEU A N 1
ATOM 2054 C CA . LEU A 1 282 ? 7.270 -35.952 10.103 1.00 73.88 282 LEU A CA 1
ATOM 2055 C C . LEU A 1 282 ? 8.467 -35.017 10.346 1.00 73.88 282 LEU A C 1
ATOM 2057 O O . LEU A 1 282 ? 8.466 -33.882 9.859 1.00 73.88 282 LEU A O 1
ATOM 2061 N N . PRO A 1 283 ? 9.530 -35.476 11.028 1.00 66.69 283 PRO A N 1
ATOM 2062 C CA . PRO A 1 283 ? 10.775 -34.718 11.162 1.00 66.69 283 PRO A CA 1
ATOM 2063 C C . PRO A 1 283 ? 11.448 -34.421 9.813 1.00 66.69 283 PRO A C 1
ATOM 2065 O O . PRO A 1 283 ? 12.228 -33.483 9.718 1.00 66.69 283 PRO A O 1
ATOM 2068 N N . THR A 1 284 ? 11.107 -35.163 8.756 1.00 65.62 284 THR A N 1
ATOM 2069 C CA . THR A 1 284 ? 11.548 -34.923 7.371 1.00 65.62 284 THR A CA 1
ATOM 2070 C C . THR A 1 284 ? 10.786 -33.793 6.664 1.00 65.62 284 THR A C 1
ATOM 2072 O O . THR A 1 284 ? 11.046 -33.523 5.497 1.00 65.62 284 THR A O 1
ATOM 2075 N N . GLY A 1 285 ? 9.830 -33.139 7.338 1.00 57.06 285 GLY A N 1
ATOM 2076 C CA . GLY A 1 285 ? 9.013 -32.053 6.781 1.00 57.06 285 GLY A CA 1
ATOM 2077 C C . GLY A 1 285 ? 7.742 -32.512 6.053 1.00 57.06 285 GLY A C 1
ATOM 2078 O O . GLY A 1 285 ? 6.925 -31.676 5.676 1.00 57.06 285 GLY A O 1
ATOM 2079 N N . GLY A 1 286 ? 7.534 -33.823 5.891 1.00 67.69 286 GLY A N 1
ATOM 2080 C CA . GLY A 1 286 ? 6.313 -34.379 5.301 1.00 67.69 286 GLY A CA 1
ATOM 2081 C C . GLY A 1 286 ? 5.089 -34.165 6.196 1.00 67.69 286 GLY A C 1
ATOM 2082 O O . GLY A 1 286 ? 5.127 -34.470 7.389 1.00 67.69 286 GLY A O 1
ATOM 2083 N N . ASN A 1 287 ? 3.994 -33.657 5.630 1.00 70.75 287 ASN A N 1
ATOM 2084 C CA . ASN A 1 287 ? 2.734 -33.500 6.355 1.00 70.75 287 ASN A CA 1
ATOM 2085 C C . ASN A 1 287 ? 2.001 -34.850 6.434 1.00 70.75 287 ASN A C 1
ATOM 2087 O O . ASN A 1 287 ? 1.741 -35.472 5.406 1.00 70.75 287 ASN A O 1
ATOM 2091 N N . VAL A 1 288 ? 1.680 -35.304 7.647 1.00 65.88 288 VAL A N 1
ATOM 2092 C CA . VAL A 1 288 ? 0.951 -36.563 7.892 1.00 65.88 288 VAL A CA 1
ATOM 2093 C C . VAL A 1 288 ? -0.557 -36.311 7.932 1.00 65.88 288 VAL A C 1
ATOM 2095 O O . VAL A 1 288 ? -1.345 -37.191 7.586 1.00 65.88 288 VAL A O 1
ATOM 2098 N N . GLY A 1 289 ? -0.961 -35.108 8.343 1.00 73.06 289 GLY A N 1
ATOM 2099 C CA . GLY A 1 289 ? -2.354 -34.695 8.414 1.00 73.06 289 GLY A CA 1
ATOM 2100 C C . GLY A 1 289 ? -2.633 -33.741 9.572 1.00 73.06 289 GLY A C 1
ATOM 2101 O O . GLY A 1 289 ? -1.766 -33.407 10.378 1.00 73.06 289 GLY A O 1
ATOM 2102 N N . ILE A 1 290 ? -3.886 -33.313 9.659 1.00 74.75 290 ILE A N 1
ATOM 2103 C CA . ILE A 1 290 ? -4.400 -32.435 10.708 1.00 74.75 290 ILE A CA 1
ATOM 2104 C C . ILE A 1 290 ? -5.212 -33.286 11.682 1.00 74.75 290 ILE A C 1
ATOM 2106 O O . ILE A 1 290 ? -6.175 -33.943 11.291 1.00 74.75 290 ILE A O 1
ATOM 2110 N N . LEU A 1 291 ? -4.814 -33.292 12.948 1.00 73.19 291 LEU A N 1
ATOM 2111 C CA . LEU A 1 291 ? -5.537 -33.915 14.044 1.00 73.19 291 LEU A CA 1
ATOM 2112 C C . LEU A 1 291 ? -6.517 -32.906 14.647 1.00 73.19 291 LEU A C 1
ATOM 2114 O O . LEU A 1 291 ? -6.118 -31.909 15.250 1.00 73.19 291 LEU A O 1
ATOM 2118 N N . ASP A 1 292 ? -7.806 -33.188 14.520 1.00 73.75 292 ASP A N 1
ATOM 2119 C CA . ASP A 1 292 ? -8.842 -32.456 15.239 1.00 73.75 292 ASP A CA 1
ATOM 2120 C C . ASP A 1 292 ? -9.048 -33.092 16.624 1.00 73.75 292 ASP A C 1
ATOM 2122 O O . ASP A 1 292 ? -9.448 -34.251 16.751 1.00 73.75 292 ASP A O 1
ATOM 2126 N N . VAL A 1 293 ? -8.759 -32.324 17.678 1.00 67.38 293 VAL A N 1
ATOM 2127 C CA . VAL A 1 293 ? -8.796 -32.780 19.079 1.00 67.38 293 VAL A CA 1
ATOM 2128 C C . VAL A 1 293 ? -10.240 -32.940 19.580 1.00 67.38 293 VAL A C 1
ATOM 2130 O O . VAL A 1 293 ? -10.499 -33.722 20.504 1.00 67.38 293 VAL A O 1
ATOM 2133 N N . LYS A 1 294 ? -11.205 -32.247 18.955 1.00 63.56 294 LYS A N 1
ATOM 2134 C CA . LYS A 1 294 ? -12.633 -32.355 19.296 1.00 63.56 294 LYS A CA 1
ATOM 2135 C C . LYS A 1 294 ? -13.224 -33.662 18.787 1.00 63.56 294 LYS A C 1
ATOM 2137 O O . LYS A 1 294 ? -13.950 -34.330 19.516 1.00 63.56 294 LYS A O 1
ATOM 2142 N N . THR A 1 295 ? -12.895 -34.036 17.554 1.00 61.56 295 THR A N 1
ATOM 2143 C CA . THR A 1 295 ? -13.440 -35.239 16.909 1.00 61.56 295 THR A CA 1
ATOM 2144 C C . THR A 1 295 ? -12.541 -36.466 17.056 1.00 61.56 295 THR A C 1
ATOM 2146 O O . THR A 1 295 ? -12.989 -37.580 16.792 1.00 61.56 295 THR A O 1
ATOM 2149 N N . GLY A 1 296 ? -11.285 -36.280 17.476 1.00 60.53 296 GLY A N 1
ATOM 2150 C CA . GLY A 1 296 ? -10.280 -37.342 17.548 1.00 60.53 296 GLY A CA 1
ATOM 2151 C C . GLY A 1 296 ? -9.902 -37.901 16.175 1.00 60.53 296 GLY A C 1
ATOM 2152 O O . GLY A 1 296 ? -9.381 -39.012 16.088 1.00 60.53 296 GLY A O 1
ATOM 2153 N N . LYS A 1 297 ? -10.198 -37.168 15.092 1.00 67.38 297 LYS A N 1
ATOM 2154 C CA . LYS A 1 297 ? -9.983 -37.614 13.712 1.00 67.38 297 LYS A CA 1
ATOM 2155 C C . LYS A 1 297 ? -8.729 -36.976 13.127 1.00 67.38 297 LYS A C 1
ATOM 2157 O O . LYS A 1 297 ? -8.525 -35.769 13.223 1.00 67.38 297 LYS A O 1
ATOM 2162 N N . LEU A 1 298 ? -7.913 -37.804 12.479 1.00 66.81 298 LEU A N 1
ATOM 2163 C CA . LEU A 1 298 ? -6.768 -37.373 11.680 1.00 66.81 298 LEU A CA 1
ATOM 2164 C C . LEU A 1 298 ? -7.209 -37.229 10.216 1.00 66.81 298 LEU A C 1
ATOM 2166 O O . LEU A 1 298 ? -7.543 -38.222 9.569 1.00 66.81 298 LEU A O 1
ATOM 2170 N N . VAL A 1 299 ? -7.222 -35.999 9.710 1.00 63.78 299 VAL A N 1
ATOM 2171 C CA . VAL A 1 299 ? -7.696 -35.621 8.371 1.00 63.78 299 VAL A CA 1
ATOM 2172 C C . VAL A 1 299 ? -6.501 -35.350 7.450 1.00 63.78 299 VAL A C 1
ATOM 2174 O O . VAL A 1 299 ? -5.538 -34.708 7.857 1.00 63.78 299 VAL A O 1
ATOM 2177 N N . GLY A 1 300 ? -6.562 -35.812 6.195 1.00 56.59 300 GLY A N 1
ATOM 2178 C CA . GLY A 1 300 ? -5.554 -35.490 5.173 1.00 56.59 300 GLY A CA 1
ATOM 2179 C C . GLY A 1 300 ? -4.362 -36.447 5.078 1.00 56.59 300 GLY A C 1
ATOM 2180 O O . GLY A 1 300 ? -3.286 -36.015 4.674 1.00 56.59 300 GLY A O 1
ATOM 2181 N N . ARG A 1 301 ? -4.533 -37.734 5.424 1.00 57.31 301 ARG A N 1
ATOM 2182 C CA . ARG A 1 301 ? -3.470 -38.738 5.242 1.00 57.31 301 ARG A CA 1
ATOM 2183 C C . ARG A 1 301 ? -3.025 -38.787 3.773 1.00 57.31 301 ARG A C 1
ATOM 2185 O O . ARG A 1 301 ? -3.878 -39.026 2.911 1.00 57.31 301 ARG A O 1
ATOM 2192 N N . PRO A 1 302 ? -1.726 -38.626 3.464 1.00 51.34 302 PRO A N 1
ATOM 2193 C CA . PRO A 1 302 ? -1.232 -38.926 2.132 1.00 51.34 302 PRO A CA 1
ATOM 2194 C C . PRO A 1 302 ? -1.457 -40.414 1.836 1.00 51.34 302 PRO A C 1
ATOM 2196 O O . PRO A 1 302 ? -1.197 -41.283 2.671 1.00 51.34 302 PRO A O 1
ATOM 2199 N N . ARG A 1 303 ? -2.004 -40.702 0.650 1.00 40.47 303 ARG A N 1
ATOM 2200 C CA . ARG A 1 303 ? -2.240 -42.065 0.161 1.00 40.47 303 ARG A CA 1
ATOM 2201 C C . ARG A 1 303 ? -0.902 -42.821 0.149 1.00 40.47 303 ARG A C 1
ATOM 2203 O O . ARG A 1 303 ? 0.070 -42.254 -0.350 1.00 40.47 303 ARG A O 1
ATOM 2210 N N . PRO A 1 304 ? -0.826 -44.063 0.662 1.00 45.12 304 PRO A N 1
ATOM 2211 C CA . PRO A 1 304 ? 0.413 -44.829 0.603 1.00 45.12 304 PRO A CA 1
ATOM 2212 C C . PRO A 1 304 ? 0.860 -44.991 -0.861 1.00 45.12 304 PRO A C 1
ATOM 2214 O O . PRO A 1 304 ? -0.002 -45.174 -1.732 1.00 45.12 304 PRO A O 1
ATOM 2217 N N . PRO A 1 305 ? 2.172 -44.905 -1.157 1.00 39.19 305 PRO A N 1
ATOM 2218 C CA . PRO A 1 305 ? 2.679 -45.170 -2.496 1.00 39.19 305 PRO A CA 1
ATOM 2219 C C . PRO A 1 305 ? 2.281 -46.593 -2.899 1.00 39.19 305 PRO A C 1
ATOM 2221 O O . PRO A 1 305 ? 2.434 -47.537 -2.121 1.00 39.19 305 PRO A O 1
ATOM 2224 N N . ALA A 1 306 ? 1.708 -46.727 -4.097 1.00 39.41 306 ALA A N 1
ATOM 2225 C CA . ALA A 1 306 ? 1.316 -48.019 -4.642 1.00 39.41 306 ALA A CA 1
ATOM 2226 C C . ALA A 1 306 ? 2.533 -48.955 -4.667 1.00 39.41 306 ALA A C 1
ATOM 2228 O O . ALA A 1 306 ? 3.624 -48.548 -5.071 1.00 39.41 306 ALA A O 1
ATOM 2229 N N . ALA A 1 307 ? 2.343 -50.193 -4.205 1.00 39.75 307 ALA A N 1
ATOM 2230 C CA . ALA A 1 307 ? 3.383 -51.214 -4.234 1.00 39.75 307 ALA A CA 1
ATOM 2231 C C . ALA A 1 307 ? 3.917 -51.385 -5.670 1.00 39.75 307 ALA A C 1
ATOM 2233 O O . ALA A 1 307 ? 3.119 -51.325 -6.611 1.00 39.75 307 ALA A O 1
ATOM 2234 N N . PRO A 1 308 ? 5.234 -51.595 -5.863 1.00 42.56 308 PRO A N 1
ATOM 2235 C CA . PRO A 1 308 ? 5.777 -51.837 -7.192 1.00 42.56 308 PRO A CA 1
ATOM 2236 C C . PRO A 1 308 ? 5.110 -53.082 -7.782 1.00 42.56 308 PRO A C 1
ATOM 2238 O O . PRO A 1 308 ? 5.053 -54.131 -7.134 1.00 42.56 308 PRO A O 1
ATOM 2241 N N . ALA A 1 309 ? 4.564 -52.934 -8.990 1.00 43.16 309 ALA A N 1
ATOM 2242 C CA . ALA A 1 309 ? 3.995 -54.039 -9.745 1.00 43.16 309 ALA A CA 1
ATOM 2243 C C . ALA A 1 309 ? 5.070 -55.123 -9.922 1.00 43.16 309 ALA A C 1
ATOM 2245 O O . ALA A 1 309 ? 6.188 -54.817 -10.341 1.00 43.16 309 ALA A O 1
ATOM 2246 N N . LYS A 1 310 ? 4.736 -56.357 -9.534 1.00 37.44 310 LYS A N 1
ATOM 2247 C CA . LYS A 1 310 ? 5.523 -57.548 -9.869 1.00 37.44 310 LYS A CA 1
ATOM 2248 C C . LYS A 1 310 ? 5.349 -57.894 -11.338 1.00 37.44 310 LYS A C 1
ATOM 2250 O O . LYS A 1 310 ? 4.211 -57.724 -11.830 1.00 37.44 310 LYS A O 1
#

Secondary structure (DSSP, 8-state):
-PPPHHHHH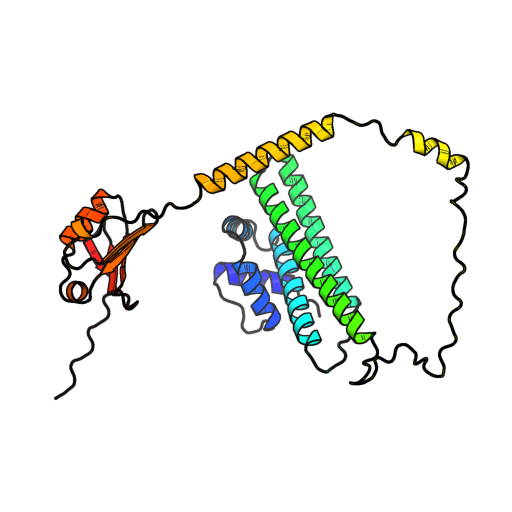HHHHHHHHHS---TTS-HHHHHHHHHHHHH--HHHHHHHHHH-TTSHHHHHHHHHHHHHHHHHHHHHHHTSSS-PPP-HHHHHHHHHHHHHHHHHHHHHHHHHHHHT-HHHHHHHHHHHHHHHHHHHHHHHHHHHHHHHHHS----TT---TT-PPTT---PPPPP---S-----GGGGGGTTSS----HHHHHHHHHHHHHHHHHHHHHHHHSS---EEEPGGGG-TTEEEEEEETTEEEEEE-HHHHHS--HHHHHHHHHHTT--EEEEE-TTS-EEEEEETTTTEEE-PPPPPPPPP-